Protein 1CUK (pdb70)

Structure (mmCIF, N/CA/C/O backbone):
data_1CUK
#
_entry.id   1CUK
#
_cell.length_a   83.700
_cell.length_b   83.700
_cell.length_c   33.100
_cell.angle_alpha   90.00
_cell.angle_beta   90.00
_cell.angle_gamma   90.00
#
_symmetry.space_group_name_H-M   'P 4'
#
loop_
_entity.id
_entity.type
_entity.pdbx_description
1 polymer 'RUVA PROTEIN'
2 water water
#
loop_
_atom_site.group_PDB
_atom_site.id
_atom_site.type_symbol
_atom_site.label_atom_id
_atom_site.label_alt_id
_atom_site.label_comp_id
_atom_site.label_asym_id
_atom_site.label_entity_id
_atom_site.label_seq_id
_atom_site.pdbx_PDB_ins_code
_atom_site.Cartn_x
_atom_site.Cartn_y
_atom_site.Cartn_z
_atom_site.occupancy
_atom_site.B_iso_or_equiv
_atom_site.auth_seq_id
_atom_site.auth_comp_id
_atom_site.auth_asym_id
_atom_site.auth_atom_id
_atom_site.pdbx_PDB_model_num
ATOM 1 N N . MET A 1 1 ? -7.750 -4.498 -20.265 1.00 21.82 1 MET A N 1
ATOM 2 C CA . MET A 1 1 ? -7.178 -5.177 -19.122 1.00 18.39 1 MET A CA 1
ATOM 3 C C . MET A 1 1 ? -7.857 -4.686 -17.798 1.00 20.00 1 MET A C 1
ATOM 4 O O . MET A 1 1 ? -8.202 -5.472 -16.932 1.00 18.10 1 MET A O 1
ATOM 9 N N . ILE A 1 2 ? -8.035 -3.349 -17.682 1.00 15.54 2 ILE A N 1
ATOM 10 C CA . ILE A 1 2 ? -8.678 -2.704 -16.493 1.00 15.11 2 ILE A CA 1
ATOM 11 C C . ILE A 1 2 ? -10.207 -2.673 -16.595 1.00 20.46 2 ILE A C 1
ATOM 12 O O . ILE A 1 2 ? -10.761 -1.991 -17.436 1.00 22.33 2 ILE A O 1
ATOM 17 N N . GLY A 1 3 ? -10.885 -3.410 -15.709 1.00 15.21 3 GLY A N 1
ATOM 18 C CA . GLY A 1 3 ? -12.331 -3.465 -15.682 1.00 9.94 3 GLY A CA 1
ATOM 19 C C . GLY A 1 3 ? -12.948 -2.671 -14.502 1.00 14.78 3 GLY A C 1
ATOM 20 O O . GLY A 1 3 ? -14.128 -2.374 -14.499 1.00 13.69 3 GLY A O 1
ATOM 21 N N . ARG A 1 4 ? -12.164 -2.307 -13.484 1.00 13.59 4 ARG A N 1
ATOM 22 C CA . ARG A 1 4 ? -12.743 -1.568 -12.383 1.00 11.58 4 ARG A CA 1
ATOM 23 C C . ARG A 1 4 ? -11.721 -0.766 -11.623 1.00 20.04 4 ARG A C 1
ATOM 24 O O . ARG A 1 4 ? -10.596 -1.149 -11.517 1.00 16.87 4 ARG A O 1
ATOM 32 N N . LEU A 1 5 ? -12.141 0.386 -11.097 1.00 15.72 5 LEU A N 1
ATOM 33 C CA . LEU A 1 5 ? -11.235 1.210 -10.327 1.00 17.36 5 LEU A CA 1
ATOM 34 C C . LEU A 1 5 ? -11.923 1.541 -8.989 1.00 15.20 5 LEU A C 1
ATOM 35 O O . LEU A 1 5 ? -13.108 1.802 -8.965 1.00 17.00 5 LEU A O 1
ATOM 40 N N . ARG A 1 6 ? -11.121 1.536 -7.924 1.00 17.27 6 ARG A N 1
ATOM 41 C CA . ARG A 1 6 ? -11.570 1.851 -6.566 1.00 15.90 6 ARG A CA 1
ATOM 42 C C . ARG A 1 6 ? -10.605 2.851 -6.004 1.00 16.22 6 ARG A C 1
ATOM 43 O O . ARG A 1 6 ? -9.479 2.528 -5.832 1.00 17.73 6 ARG A O 1
ATOM 51 N N . GLY A 1 7 ? -11.005 4.095 -5.788 1.00 12.77 7 GLY A N 1
ATOM 52 C CA . GLY A 1 7 ? -10.058 5.075 -5.273 1.00 12.21 7 GLY A CA 1
ATOM 53 C C . GLY A 1 7 ? -10.724 6.373 -4.872 1.00 13.78 7 GLY A C 1
ATOM 54 O O . GLY A 1 7 ? -11.937 6.476 -4.810 1.00 21.02 7 GLY A O 1
ATOM 55 N N . ILE A 1 8 ? -9.944 7.403 -4.613 1.00 14.97 8 ILE A N 1
ATOM 56 C CA . ILE A 1 8 ? -10.489 8.687 -4.195 1.00 16.34 8 ILE A CA 1
ATOM 57 C C . ILE A 1 8 ? -10.681 9.726 -5.350 1.00 18.87 8 ILE A C 1
ATOM 58 O O . ILE A 1 8 ? -9.752 9.956 -6.121 1.00 19.06 8 ILE A O 1
ATOM 63 N N . ILE A 1 9 ? -11.867 10.355 -5.426 1.00 15.65 9 ILE A N 1
ATOM 64 C CA . ILE A 1 9 ? -12.143 11.373 -6.429 1.00 18.53 9 ILE A CA 1
ATOM 65 C C . ILE A 1 9 ? -11.311 12.593 -6.079 1.00 26.15 9 ILE A C 1
ATOM 66 O O . ILE A 1 9 ? -11.513 13.189 -5.032 1.00 24.86 9 ILE A O 1
ATOM 71 N N . ILE A 1 10 ? -10.379 12.935 -6.953 1.00 17.26 10 ILE A N 1
ATOM 72 C CA . ILE A 1 10 ? -9.508 14.053 -6.778 1.00 16.65 10 ILE A CA 1
ATOM 73 C C . ILE A 1 10 ? -10.093 15.300 -7.442 1.00 26.96 10 ILE A C 1
ATOM 74 O O . ILE A 1 10 ? -9.971 16.401 -6.909 1.00 28.09 10 ILE A O 1
ATOM 79 N N . GLU A 1 11 ? -10.678 15.154 -8.634 1.00 20.66 11 GLU A N 1
ATOM 80 C CA . GLU A 1 11 ? -11.265 16.309 -9.338 1.00 21.51 11 GLU A CA 1
ATOM 81 C C . GLU A 1 11 ? -12.310 15.870 -10.258 1.00 25.55 11 GLU A C 1
ATOM 82 O O . GLU A 1 11 ? -12.254 14.789 -10.797 1.00 22.94 11 GLU A O 1
ATOM 88 N N . LYS A 1 12 ? -13.241 16.750 -10.454 1.00 29.17 12 LYS A N 1
ATOM 89 C CA . LYS A 1 12 ? -14.326 16.523 -11.389 1.00 31.94 12 LYS A CA 1
ATOM 90 C C . LYS A 1 12 ? -14.351 17.691 -12.428 1.00 41.07 12 LYS A C 1
ATOM 91 O O . LYS A 1 12 ? -14.280 18.869 -12.065 1.00 43.42 12 LYS A O 1
ATOM 97 N N . GLN A 1 13 ? -14.353 17.321 -13.713 1.00 29.46 13 GLN A N 1
ATOM 98 C CA . GLN A 1 13 ? -14.357 18.233 -14.867 1.00 27.86 13 GLN A CA 1
ATOM 99 C C . GLN A 1 13 ? -15.123 17.517 -16.004 1.00 24.95 13 GLN A C 1
ATOM 100 O O . GLN A 1 13 ? -14.539 16.975 -16.970 1.00 25.20 13 GLN A O 1
ATOM 106 N N . PRO A 1 14 ? -16.443 17.473 -15.803 1.00 24.83 14 PRO A N 1
ATOM 107 C CA . PRO A 1 14 ? -17.359 16.793 -16.683 1.00 25.70 14 PRO A CA 1
ATOM 108 C C . PRO A 1 14 ? -17.004 17.012 -18.139 1.00 36.94 14 PRO A C 1
ATOM 109 O O . PRO A 1 14 ? -16.747 18.148 -18.576 1.00 39.28 14 PRO A O 1
ATOM 113 N N . PRO A 1 15 ? -16.954 15.903 -18.888 1.00 26.79 15 PRO A N 1
ATOM 114 C CA . PRO A 1 15 ? -17.272 14.571 -18.388 1.00 25.61 15 PRO A CA 1
ATOM 115 C C . PRO A 1 15 ? -16.073 13.749 -17.834 1.00 27.49 15 PRO A C 1
ATOM 116 O O . PRO A 1 15 ? -16.143 12.522 -17.700 1.00 26.09 15 PRO A O 1
ATOM 120 N N . LEU A 1 16 ? -14.989 14.433 -17.507 1.00 24.22 16 LEU A N 1
ATOM 121 C CA . LEU A 1 16 ? -13.786 13.798 -16.997 1.00 26.03 16 LEU A CA 1
ATOM 122 C C . LEU A 1 16 ? -13.752 13.795 -15.451 1.00 23.75 16 LEU A C 1
ATOM 123 O O . LEU A 1 16 ? -14.137 14.762 -14.792 1.00 20.83 16 LEU A O 1
ATOM 128 N N . VAL A 1 17 ? -13.289 12.706 -14.900 1.00 18.41 17 VAL A N 1
ATOM 129 C CA . VAL A 1 17 ? -13.129 12.567 -13.443 1.00 20.03 17 VAL A CA 1
ATOM 130 C C . VAL A 1 17 ? -11.742 11.988 -13.212 1.00 23.41 17 VAL A C 1
ATOM 131 O O . VAL A 1 17 ? -11.327 11.091 -13.943 1.00 23.27 17 VAL A O 1
ATOM 135 N N . LEU A 1 18 ? -11.017 12.515 -12.242 1.00 16.29 18 LEU A N 1
ATOM 136 C CA . LEU A 1 18 ? -9.690 12.043 -11.923 1.00 12.81 18 LEU A CA 1
ATOM 137 C C . LEU A 1 18 ? -9.794 11.278 -10.615 1.00 19.06 18 LEU A C 1
ATOM 138 O O . LEU A 1 18 ? -10.176 11.886 -9.610 1.00 17.35 18 LEU A O 1
ATOM 143 N N . ILE A 1 19 ? -9.467 9.952 -10.662 1.00 16.65 19 ILE A N 1
ATOM 144 C CA . ILE A 1 19 ? -9.518 9.021 -9.526 1.00 16.71 19 ILE A CA 1
ATOM 145 C C . ILE A 1 19 ? -8.130 8.551 -9.110 1.00 17.05 19 ILE A C 1
ATOM 146 O O . ILE A 1 19 ? -7.401 8.019 -9.944 1.00 23.55 19 ILE A O 1
ATOM 151 N N . GLU A 1 20 ? -7.761 8.827 -7.822 1.00 18.10 20 GLU A N 1
ATOM 152 C CA . GLU A 1 20 ? -6.482 8.453 -7.277 1.00 14.60 20 GLU A CA 1
ATOM 153 C C . GLU A 1 20 ? -6.474 7.108 -6.693 1.00 17.65 20 GLU A C 1
ATOM 154 O O . GLU A 1 20 ? -7.233 6.793 -5.818 1.00 16.59 20 GLU A O 1
ATOM 160 N N . VAL A 1 21 ? -5.629 6.303 -7.247 1.00 16.21 21 VAL A N 1
ATOM 161 C CA . VAL A 1 21 ? -5.519 4.991 -6.825 1.00 14.30 21 VAL A CA 1
ATOM 162 C C . VAL A 1 21 ? -4.097 4.707 -6.457 1.00 21.70 21 VAL A C 1
ATOM 163 O O . VAL A 1 21 ? -3.254 4.512 -7.323 1.00 20.54 21 VAL A O 1
ATOM 167 N N . GLY A 1 22 ? -3.810 4.685 -5.161 1.00 17.29 22 GLY A N 1
ATOM 168 C CA . GLY A 1 22 ? -2.469 4.390 -4.704 1.00 16.13 22 GLY A CA 1
ATOM 169 C C . GLY A 1 22 ? -1.411 5.319 -5.315 1.00 23.20 22 GLY A C 1
ATOM 170 O O . GLY A 1 22 ? -0.332 4.865 -5.679 1.00 27.63 22 GLY A O 1
ATOM 171 N N . GLY A 1 23 ? -1.742 6.600 -5.442 1.00 16.87 23 GLY A N 1
ATOM 172 C CA . GLY A 1 23 ? -0.812 7.580 -5.984 1.00 14.92 23 GLY A CA 1
ATOM 173 C C . GLY A 1 23 ? -0.936 7.780 -7.504 1.00 17.07 23 GLY A C 1
ATOM 174 O O . GLY A 1 23 ? -0.388 8.719 -8.029 1.00 19.84 23 GLY A O 1
ATOM 175 N N . VAL A 1 24 ? -1.622 6.886 -8.179 1.00 17.04 24 VAL A N 1
ATOM 176 C CA . VAL A 1 24 ? -1.802 7.014 -9.613 1.00 15.79 24 VAL A CA 1
ATOM 177 C C . VAL A 1 24 ? -3.169 7.642 -9.893 1.00 12.13 24 VAL A C 1
ATOM 178 O O . VAL A 1 24 ? -4.193 7.107 -9.516 1.00 14.03 24 VAL A O 1
ATOM 182 N N . GLY A 1 25 ? -3.156 8.817 -10.526 1.00 13.09 25 GLY A N 1
ATOM 183 C CA . GLY A 1 25 ? -4.373 9.518 -10.842 1.00 12.44 25 GLY A CA 1
ATOM 184 C C . GLY A 1 25 ? -4.856 9.114 -12.245 1.00 15.88 25 GLY A C 1
ATOM 185 O O . GLY A 1 25 ? -4.265 9.468 -13.239 1.00 15.88 25 GLY A O 1
ATOM 186 N N . TYR A 1 26 ? -5.919 8.353 -12.301 1.00 12.81 26 TYR A N 1
ATOM 187 C CA . TYR A 1 26 ? -6.510 7.871 -13.548 1.00 14.03 26 TYR A CA 1
ATOM 188 C C . TYR A 1 26 ? -7.607 8.784 -14.056 1.00 23.04 26 TYR A C 1
ATOM 189 O O . TYR A 1 26 ? -8.516 9.139 -13.324 1.00 18.15 26 TYR A O 1
ATOM 198 N N . GLU A 1 27 ? -7.540 9.171 -15.341 1.00 17.79 27 GLU A N 1
ATOM 199 C CA . GLU A 1 27 ? -8.580 9.997 -15.927 1.00 16.53 27 GLU A CA 1
ATOM 200 C C . GLU A 1 27 ? -9.612 9.074 -16.458 1.00 20.07 27 GLU A C 1
ATOM 201 O O . GLU A 1 27 ? -9.286 8.114 -17.159 1.00 20.11 27 GLU A O 1
ATOM 207 N N . VAL A 1 28 ? -10.850 9.336 -16.125 1.00 18.46 28 VAL A N 1
ATOM 208 C CA . VAL A 1 28 ? -11.961 8.499 -16.551 1.00 16.94 28 VAL A CA 1
ATOM 209 C C . VAL A 1 28 ? -12.994 9.341 -17.244 1.00 20.58 28 VAL A C 1
ATOM 210 O O . VAL A 1 28 ? -13.383 10.378 -16.717 1.00 19.73 28 VAL A O 1
ATOM 214 N N . HIS A 1 29 ? -13.447 8.888 -18.423 1.00 17.16 29 HIS A N 1
ATOM 215 C CA . HIS A 1 29 ? -14.479 9.642 -19.197 1.00 16.66 29 HIS A CA 1
ATOM 216 C C . HIS A 1 29 ? -15.835 9.042 -18.939 1.00 18.40 29 HIS A C 1
ATOM 217 O O . HIS A 1 29 ? -16.033 7.865 -19.237 1.00 18.87 29 HIS A O 1
ATOM 224 N N . MET A 1 30 ? -16.756 9.823 -18.345 1.00 16.66 30 MET A N 1
ATOM 225 C CA . MET A 1 30 ? -18.075 9.272 -18.032 1.00 20.50 30 MET A CA 1
ATOM 226 C C . MET A 1 30 ? -19.222 10.018 -18.606 1.00 19.53 30 MET A C 1
ATOM 227 O O . MET A 1 30 ? -19.239 11.239 -18.592 1.00 23.97 30 MET A O 1
ATOM 232 N N . PRO A 1 31 ? -20.203 9.260 -19.064 1.00 20.75 31 PRO A N 1
ATOM 233 C CA . PRO A 1 31 ? -21.404 9.876 -19.582 1.00 22.82 31 PRO A CA 1
ATOM 234 C C . PRO A 1 31 ? -22.020 10.690 -18.430 1.00 30.62 31 PRO A C 1
ATOM 235 O O . PRO A 1 31 ? -22.015 10.277 -17.265 1.00 22.89 31 PRO A O 1
ATOM 239 N N . MET A 1 32 ? -22.523 11.852 -18.770 1.00 29.05 32 MET A N 1
ATOM 240 C CA . MET A 1 32 ? -23.119 12.750 -17.813 1.00 30.45 32 MET A CA 1
ATOM 241 C C . MET A 1 32 ? -24.109 12.090 -16.870 1.00 27.15 32 MET A C 1
ATOM 242 O O . MET A 1 32 ? -24.135 12.410 -15.701 1.00 26.15 32 MET A O 1
ATOM 247 N N . THR A 1 33 ? -24.913 11.185 -17.379 1.00 21.70 33 THR A N 1
ATOM 248 C CA . THR A 1 33 ? -25.871 10.535 -16.540 1.00 23.86 33 THR A CA 1
ATOM 249 C C . THR A 1 33 ? -25.223 9.712 -15.451 1.00 34.64 33 THR A C 1
ATOM 250 O O . THR A 1 33 ? -25.817 9.521 -14.400 1.00 32.13 33 THR A O 1
ATOM 254 N N . CYS A 1 34 ? -23.982 9.243 -15.696 1.00 32.46 34 CYS A N 1
ATOM 255 C CA . CYS A 1 34 ? -23.258 8.472 -14.671 1.00 27.58 34 CYS A CA 1
ATOM 256 C C . CYS A 1 34 ? -22.605 9.444 -13.749 1.00 29.92 34 CYS A C 1
ATOM 257 O O . CYS A 1 34 ? -22.552 9.269 -12.546 1.00 27.30 34 CYS A O 1
ATOM 260 N N . PHE A 1 35 ? -22.122 10.475 -14.373 1.00 26.92 35 PHE A N 1
ATOM 261 C CA . PHE A 1 35 ? -21.440 11.550 -13.739 1.00 26.30 35 PHE A CA 1
ATOM 262 C C . PHE A 1 35 ? -22.211 12.146 -12.585 1.00 33.18 35 PHE A C 1
ATOM 263 O O . PHE A 1 35 ? -21.640 12.448 -11.510 1.00 31.27 35 PHE A O 1
ATOM 271 N N . TYR A 1 36 ? -23.502 12.325 -12.800 1.00 28.36 36 TYR A N 1
ATOM 272 C CA . TYR A 1 36 ? -24.339 12.900 -11.779 1.00 28.92 36 TYR A CA 1
ATOM 273 C C . TYR A 1 36 ? -24.312 12.094 -10.473 1.00 40.22 36 TYR A C 1
ATOM 274 O O . TYR A 1 36 ? -24.424 12.657 -9.386 1.00 45.86 36 TYR A O 1
ATOM 283 N N . GLU A 1 37 ? -24.183 10.765 -10.595 1.00 33.45 37 GLU A N 1
ATOM 284 C CA . GLU A 1 37 ? -24.168 9.823 -9.457 1.00 30.97 37 GLU A CA 1
ATOM 285 C C . GLU A 1 37 ? -22.839 9.708 -8.697 1.00 35.20 37 GLU A C 1
ATOM 286 O O . GLU A 1 37 ? -22.772 9.002 -7.700 1.00 37.45 37 GLU A O 1
ATOM 292 N N . LEU A 1 38 ? -21.799 10.372 -9.171 1.00 24.11 38 LEU A N 1
ATOM 293 C CA . LEU A 1 38 ? -20.514 10.317 -8.526 1.00 20.72 38 LEU A CA 1
ATOM 294 C C . LEU A 1 38 ? -20.567 11.014 -7.168 1.00 34.49 38 LEU A C 1
ATOM 295 O O . LEU A 1 38 ? -21.276 12.004 -6.995 1.00 36.04 38 LEU A O 1
ATOM 300 N N . PRO A 1 39 ? -19.778 10.509 -6.224 1.00 30.52 39 PRO A N 1
ATOM 301 C CA . PRO A 1 39 ? -19.695 11.092 -4.913 1.00 33.01 39 PRO A CA 1
ATOM 302 C C . PRO A 1 39 ? -18.863 12.355 -4.992 1.00 34.91 39 PRO A C 1
ATOM 303 O O . PRO A 1 39 ? -18.368 12.714 -6.048 1.00 34.07 39 PRO A O 1
ATOM 307 N N . GLU A 1 40 ? -18.688 13.026 -3.865 1.00 29.89 40 GLU A N 1
ATOM 308 C CA . GLU A 1 40 ? -17.920 14.240 -3.860 1.00 28.10 40 GLU A CA 1
ATOM 309 C C . GLU A 1 40 ? -16.426 14.051 -3.896 1.00 28.67 40 GLU A C 1
ATOM 310 O O . GLU A 1 40 ? -15.870 13.011 -3.502 1.00 28.88 40 GLU A O 1
ATOM 316 N N . ALA A 1 41 ? -15.751 15.067 -4.376 1.00 22.62 41 ALA A N 1
ATOM 317 C CA . ALA A 1 41 ? -14.347 14.964 -4.391 1.00 25.42 41 ALA A CA 1
ATOM 318 C C . ALA A 1 41 ? -13.899 14.695 -2.940 1.00 31.58 41 ALA A C 1
ATOM 319 O O . ALA A 1 41 ? -14.455 15.230 -2.002 1.00 35.51 41 ALA A O 1
ATOM 321 N N . GLY A 1 42 ? -12.908 13.868 -2.746 1.00 24.81 42 GLY A N 1
ATOM 322 C CA . GLY A 1 42 ? -12.430 13.557 -1.416 1.00 21.84 42 GLY A CA 1
ATOM 323 C C . GLY A 1 42 ? -12.963 12.224 -0.924 1.00 22.59 42 GLY A C 1
ATOM 324 O O . GLY A 1 42 ? -12.442 11.587 0.018 1.00 25.48 42 GLY A O 1
ATOM 325 N N . GLN A 1 43 ? -13.974 11.772 -1.563 1.00 17.27 43 GLN A N 1
ATOM 326 C CA . GLN A 1 43 ? -14.509 10.531 -1.151 1.00 20.96 43 GLN A CA 1
ATOM 327 C C . GLN A 1 43 ? -14.176 9.407 -2.098 1.00 27.70 43 GLN A C 1
ATOM 328 O O . GLN A 1 43 ? -13.806 9.622 -3.252 1.00 25.54 43 GLN A O 1
ATOM 334 N N . GLU A 1 44 ? -14.366 8.204 -1.587 1.00 20.71 44 GLU A N 1
ATOM 335 C CA . GLU A 1 44 ? -14.126 6.992 -2.320 1.00 20.59 44 GLU A CA 1
ATOM 336 C C . GLU A 1 44 ? -15.207 6.699 -3.307 1.00 24.19 44 GLU A C 1
ATOM 337 O O . GLU A 1 44 ? -16.403 6.822 -2.997 1.00 21.39 44 GLU A O 1
ATOM 343 N N . ALA A 1 45 ? -14.763 6.265 -4.517 1.00 23.04 45 ALA A N 1
ATOM 344 C CA . ALA A 1 45 ? -15.654 5.889 -5.576 1.00 21.35 45 ALA A CA 1
ATOM 345 C C . ALA A 1 45 ? -15.239 4.559 -6.222 1.00 20.03 45 ALA A C 1
ATOM 346 O O . ALA A 1 45 ? -14.081 4.163 -6.228 1.00 19.02 45 ALA A O 1
ATOM 348 N N . ILE A 1 46 ? -16.230 3.876 -6.747 1.00 18.10 46 ILE A N 1
ATOM 349 C CA . ILE A 1 46 ? -16.020 2.624 -7.454 1.00 19.43 46 ILE A CA 1
ATOM 350 C C . ILE A 1 46 ? -16.586 2.807 -8.864 1.00 23.05 46 ILE A C 1
ATOM 351 O O . ILE A 1 46 ? -17.769 3.139 -9.016 1.00 21.01 46 ILE A O 1
ATOM 356 N N . VAL A 1 47 ? -15.740 2.613 -9.884 1.00 19.43 47 VAL A N 1
ATOM 357 C CA . VAL A 1 47 ? -16.220 2.760 -11.267 1.00 20.90 47 VAL A CA 1
ATOM 358 C C . VAL A 1 47 ? -15.806 1.580 -12.142 1.00 18.65 47 VAL A C 1
ATOM 359 O O . VAL A 1 47 ? -14.693 1.051 -12.023 1.00 14.65 47 VAL A O 1
ATOM 363 N N . PHE A 1 48 ? -16.751 1.170 -12.986 1.00 19.98 48 PHE A N 1
ATOM 364 C CA . PHE A 1 48 ? -16.581 0.058 -13.957 1.00 18.81 48 PHE A CA 1
ATOM 365 C C . PHE A 1 48 ? -16.023 0.700 -15.210 1.00 17.74 48 PHE A C 1
ATOM 366 O O . PHE A 1 48 ? -16.559 1.725 -15.680 1.00 20.98 48 PHE A O 1
ATOM 374 N N . THR A 1 49 ? -14.936 0.137 -15.724 1.00 17.59 49 THR A N 1
ATOM 375 C CA . THR A 1 49 ? -14.304 0.735 -16.857 1.00 18.16 49 THR A CA 1
ATOM 376 C C . THR A 1 49 ? -14.233 -0.094 -18.101 1.00 20.65 49 THR A C 1
ATOM 377 O O . THR A 1 49 ? -14.264 -1.312 -18.070 1.00 21.09 49 THR A O 1
ATOM 381 N N . HIS A 1 50 ? -14.103 0.656 -19.186 1.00 21.11 50 HIS A N 1
ATOM 382 C CA . HIS A 1 50 ? -13.956 0.137 -20.512 1.00 20.81 50 HIS A CA 1
ATOM 383 C C . HIS A 1 50 ? -12.719 0.820 -21.133 1.00 22.63 50 HIS A C 1
ATOM 384 O O . HIS A 1 50 ? -12.617 2.024 -21.252 1.00 19.92 50 HIS A O 1
ATOM 391 N N . PHE A 1 51 ? -11.762 0.025 -21.494 1.00 21.11 51 PHE A N 1
ATOM 392 C CA . PHE A 1 51 ? -10.555 0.536 -22.054 1.00 23.31 51 PHE A CA 1
ATOM 393 C C . PHE A 1 51 ? -10.588 0.706 -23.574 1.00 25.10 51 PHE A C 1
ATOM 394 O O . PHE A 1 51 ? -10.915 -0.209 -24.328 1.00 26.74 51 PHE A O 1
ATOM 402 N N . VAL A 1 52 ? -10.218 1.859 -24.001 1.00 19.11 52 VAL A N 1
ATOM 403 C CA . VAL A 1 52 ? -10.183 2.133 -25.405 1.00 19.65 52 VAL A CA 1
ATOM 404 C C . VAL A 1 52 ? -8.810 2.544 -25.905 1.00 28.86 52 VAL A C 1
ATOM 405 O O . VAL A 1 52 ? -8.198 3.507 -25.481 1.00 27.84 52 VAL A O 1
ATOM 409 N N . VAL A 1 53 ? -8.358 1.639 -26.777 1.00 30.41 53 VAL A N 1
ATOM 410 C CA . VAL A 1 53 ? -7.045 1.926 -27.367 1.00 34.32 53 VAL A CA 1
ATOM 411 C C . VAL A 1 53 ? -7.213 2.700 -28.642 1.00 35.56 53 VAL A C 1
ATOM 412 O O . VAL A 1 53 ? -8.064 2.393 -29.485 1.00 40.33 53 VAL A O 1
ATOM 416 N N . ARG A 1 54 ? -6.383 3.664 -28.774 1.00 28.55 54 ARG A N 1
ATOM 417 C CA . ARG A 1 54 ? -6.499 4.549 -29.872 1.00 29.08 54 ARG A CA 1
ATOM 418 C C . ARG A 1 54 ? -5.106 4.930 -30.376 1.00 40.58 54 ARG A C 1
ATOM 419 O O . ARG A 1 54 ? -4.110 4.787 -29.661 1.00 38.64 54 ARG A O 1
ATOM 427 N N . GLU A 1 55 ? -5.047 5.379 -31.492 1.00 40.61 55 GLU A N 1
ATOM 428 C CA . GLU A 1 55 ? -3.904 5.757 -32.333 1.00 40.30 55 GLU A CA 1
ATOM 429 C C . GLU A 1 55 ? -2.850 6.499 -31.514 1.00 38.96 55 GLU A C 1
ATOM 430 O O . GLU A 1 55 ? -1.671 6.137 -31.493 1.00 38.20 55 GLU A O 1
ATOM 436 N N . ASP A 1 56 ? -3.287 7.532 -30.854 1.00 40.17 56 ASP A N 1
ATOM 437 C CA . ASP A 1 56 ? -2.377 8.378 -30.098 1.00 43.86 56 ASP A CA 1
ATOM 438 C C . ASP A 1 56 ? -2.773 8.424 -28.630 1.00 42.42 56 ASP A C 1
ATOM 439 O O . ASP A 1 56 ? -2.306 9.296 -27.881 1.00 43.14 56 ASP A O 1
ATOM 444 N N . ALA A 1 57 ? -3.616 7.498 -28.216 1.00 34.19 57 ALA A N 1
ATOM 445 C CA . ALA A 1 57 ? -4.096 7.526 -26.853 1.00 33.14 57 ALA A CA 1
ATOM 446 C C . ALA A 1 57 ? -4.667 6.226 -26.340 1.00 29.98 57 ALA A C 1
ATOM 447 O O . ALA A 1 57 ? -5.114 5.366 -27.065 1.00 27.47 57 ALA A O 1
ATOM 449 N N . GLN A 1 58 ? -4.658 6.161 -25.010 1.00 20.50 58 GLN A N 1
ATOM 450 C CA . GLN A 1 58 ? -5.236 5.052 -24.320 1.00 21.53 58 GLN A CA 1
ATOM 451 C C . GLN A 1 58 ? -6.262 5.667 -23.378 1.00 24.61 58 GLN A C 1
ATOM 452 O O . GLN A 1 58 ? -5.935 6.556 -22.626 1.00 27.50 58 GLN A O 1
ATOM 458 N N . LEU A 1 59 ? -7.514 5.254 -23.489 1.00 23.37 59 LEU A N 1
ATOM 459 C CA . LEU A 1 59 ? -8.538 5.898 -22.682 1.00 21.33 59 LEU A CA 1
ATOM 460 C C . LEU A 1 59 ? -9.352 4.950 -21.889 1.00 22.30 59 LEU A C 1
ATOM 461 O O . LEU A 1 59 ? -9.496 3.804 -22.267 1.00 21.58 59 LEU A O 1
ATOM 466 N N . LEU A 1 60 ? -9.935 5.490 -20.816 1.00 19.53 60 LEU A N 1
ATOM 467 C CA . LEU A 1 60 ? -10.830 4.712 -19.983 1.00 19.22 60 LEU A CA 1
ATOM 468 C C . LEU A 1 60 ? -12.177 5.405 -19.928 1.00 15.46 60 LEU A C 1
ATOM 469 O O . LEU A 1 60 ? -12.277 6.579 -19.602 1.00 15.28 60 LEU A O 1
ATOM 474 N N . TYR A 1 61 ? -13.215 4.671 -20.234 1.00 13.74 61 TYR A N 1
ATOM 475 C CA . TYR A 1 61 ? -14.599 5.121 -20.167 1.00 14.81 61 TYR A CA 1
ATOM 476 C C . TYR A 1 61 ? -15.152 4.461 -18.898 1.00 16.97 61 TYR A C 1
ATOM 477 O O . TYR A 1 61 ? -14.946 3.317 -18.740 1.00 19.72 61 TYR A O 1
ATOM 486 N N . GLY A 1 62 ? -15.825 5.201 -17.988 1.00 17.06 62 GLY A N 1
ATOM 487 C CA . GLY A 1 62 ? -16.334 4.603 -16.734 1.00 12.99 62 GLY A CA 1
ATOM 488 C C . GLY A 1 62 ? -17.854 4.742 -16.561 1.00 18.16 62 GLY A C 1
ATOM 489 O O . GLY A 1 62 ? -18.533 5.628 -17.115 1.00 16.54 62 GLY A O 1
ATOM 490 N N . PHE A 1 63 ? -18.381 3.823 -15.800 1.00 18.18 63 PHE A N 1
ATOM 491 C CA . PHE A 1 63 ? -19.782 3.716 -15.508 1.00 18.61 63 PHE A CA 1
ATOM 492 C C . PHE A 1 63 ? -19.998 3.359 -14.058 1.00 23.95 63 PHE A C 1
ATOM 493 O O . PHE A 1 63 ? -19.113 2.844 -13.387 1.00 20.46 63 PHE A O 1
ATOM 501 N N . ASN A 1 64 ? -21.186 3.628 -13.580 1.00 24.56 64 ASN A N 1
ATOM 502 C CA . ASN A 1 64 ? -21.531 3.316 -12.198 1.00 24.96 64 ASN A CA 1
ATOM 503 C C . ASN A 1 64 ? -21.890 1.853 -11.978 1.00 29.42 64 ASN A C 1
ATOM 504 O O . ASN A 1 64 ? -21.752 1.342 -10.882 1.00 26.69 64 ASN A O 1
ATOM 509 N N . ASN A 1 65 ? -22.421 1.166 -13.037 1.00 27.01 65 ASN A N 1
ATOM 510 C CA . ASN A 1 65 ? -22.633 -0.279 -12.864 1.00 28.33 65 ASN A CA 1
ATOM 511 C C . ASN A 1 65 ? -22.323 -1.011 -14.171 1.00 28.76 65 ASN A C 1
ATOM 512 O O . ASN A 1 65 ? -22.133 -0.385 -15.223 1.00 28.41 65 ASN A O 1
ATOM 517 N N . LYS A 1 66 ? -22.292 -2.324 -14.055 1.00 22.60 66 LYS A N 1
ATOM 518 C CA . LYS A 1 66 ? -21.946 -3.220 -15.170 1.00 24.34 66 LYS A CA 1
ATOM 519 C C . LYS A 1 66 ? -22.984 -3.166 -16.301 1.00 30.90 66 LYS A C 1
ATOM 520 O O . LYS A 1 66 ? -22.664 -3.399 -17.472 1.00 31.61 66 LYS A O 1
ATOM 526 N N . GLN A 1 67 ? -24.217 -2.856 -15.953 1.00 27.74 67 GLN A N 1
ATOM 527 C CA . GLN A 1 67 ? -25.306 -2.809 -16.946 1.00 34.05 67 GLN A CA 1
ATOM 528 C C . GLN A 1 67 ? -25.069 -1.680 -17.960 1.00 31.02 67 GLN A C 1
ATOM 529 O O . GLN A 1 67 ? -25.169 -1.883 -19.178 1.00 28.99 67 GLN A O 1
ATOM 535 N N . GLU A 1 68 ? -24.759 -0.507 -17.439 1.00 21.76 68 GLU A N 1
ATOM 536 C CA . GLU A 1 68 ? -24.497 0.676 -18.275 1.00 23.23 68 GLU A CA 1
ATOM 537 C C . GLU A 1 68 ? -23.266 0.433 -19.152 1.00 28.64 68 GLU A C 1
ATOM 538 O O . GLU A 1 68 ? -23.221 0.848 -20.319 1.00 24.44 68 GLU A O 1
ATOM 544 N N . ARG A 1 69 ? -22.268 -0.246 -18.636 1.00 22.35 69 ARG A N 1
ATOM 545 C CA . ARG A 1 69 ? -21.061 -0.544 -19.398 1.00 26.24 69 ARG A CA 1
ATOM 546 C C . ARG A 1 69 ? -21.387 -1.459 -20.581 1.00 27.46 69 ARG A C 1
ATOM 547 O O . ARG A 1 69 ? -20.900 -1.297 -21.712 1.00 22.15 69 ARG A O 1
ATOM 555 N N . THR A 1 70 ? -22.228 -2.426 -20.297 1.00 23.51 70 THR A N 1
ATOM 556 C CA . THR A 1 70 ? -22.656 -3.372 -21.307 1.00 25.76 70 THR A CA 1
ATOM 557 C C . THR A 1 70 ? -23.353 -2.657 -22.440 1.00 28.54 70 THR A C 1
ATOM 558 O O . THR A 1 70 ? -23.097 -2.882 -23.602 1.00 28.75 70 THR A O 1
ATOM 562 N N . LEU A 1 71 ? -24.250 -1.800 -22.073 1.00 24.37 71 LEU A N 1
ATOM 563 C CA . LEU A 1 71 ? -25.004 -1.039 -23.041 1.00 26.76 71 LEU A CA 1
ATOM 564 C C . LEU A 1 71 ? -24.051 -0.244 -23.943 1.00 36.53 71 LEU A C 1
ATOM 565 O O . LEU A 1 71 ? -24.225 -0.173 -25.167 1.00 33.41 71 LEU A O 1
ATOM 570 N N . PHE A 1 72 ? -23.031 0.357 -23.293 1.00 30.14 72 PHE A N 1
ATOM 571 C CA . PHE A 1 72 ? -22.002 1.147 -23.962 1.00 24.99 72 PHE A CA 1
ATOM 572 C C . PHE A 1 72 ? -21.232 0.246 -24.935 1.00 25.02 72 PHE A C 1
ATOM 573 O O . PHE A 1 72 ? -21.076 0.560 -26.116 1.00 25.76 72 PHE A O 1
ATOM 581 N N . LYS A 1 73 ? -20.771 -0.878 -24.410 1.00 20.24 73 LYS A N 1
ATOM 582 C CA . LYS A 1 73 ? -20.045 -1.831 -25.196 1.00 22.87 73 LYS A CA 1
ATOM 583 C C . LYS A 1 73 ? -20.851 -2.235 -26.431 1.00 31.89 73 LYS A C 1
ATOM 584 O O . LYS A 1 73 ? -20.342 -2.332 -27.535 1.00 27.32 73 LYS A O 1
ATOM 590 N N . GLU A 1 74 ? -22.129 -2.450 -26.202 1.00 31.98 74 GLU A N 1
ATOM 591 C CA . GLU A 1 74 ? -23.063 -2.835 -27.220 1.00 27.96 74 GLU A CA 1
ATOM 592 C C . GLU A 1 74 ? -23.180 -1.786 -28.291 1.00 30.10 74 GLU A C 1
ATOM 593 O O . GLU A 1 74 ? -23.104 -2.078 -29.474 1.00 31.87 74 GLU A O 1
ATOM 599 N N . LEU A 1 75 ? -23.372 -0.563 -27.864 1.00 26.38 75 LEU A N 1
ATOM 600 C CA . LEU A 1 75 ? -23.494 0.564 -28.771 1.00 24.83 75 LEU A CA 1
ATOM 601 C C . LEU A 1 75 ? -22.274 0.726 -29.683 1.00 38.67 75 LEU A C 1
ATOM 602 O O . LEU A 1 75 ? -22.374 0.908 -30.902 1.00 38.33 75 LEU A O 1
ATOM 607 N N . ILE A 1 76 ? -21.094 0.676 -29.079 1.00 30.45 76 ILE A N 1
ATOM 608 C CA . ILE A 1 76 ? -19.908 0.848 -29.858 1.00 27.89 76 ILE A CA 1
ATOM 609 C C . ILE A 1 76 ? -19.601 -0.260 -30.872 1.00 37.63 76 ILE A C 1
ATOM 610 O O . ILE A 1 76 ? -18.914 -0.020 -31.804 1.00 40.06 76 ILE A O 1
ATOM 615 N N . LYS A 1 77 ? -20.162 -1.478 -30.655 1.00 43.24 77 LYS A N 1
ATOM 616 C CA . LYS A 1 77 ? -19.916 -2.599 -31.586 1.00 40.91 77 LYS A CA 1
ATOM 617 C C . LYS A 1 77 ? -20.564 -2.333 -32.949 1.00 48.34 77 LYS A C 1
ATOM 618 O O . LYS A 1 77 ? -20.181 -2.950 -33.956 1.00 55.39 77 LYS A O 1
ATOM 624 N N . THR A 1 78 ? -21.504 -1.400 -32.994 1.00 35.12 78 THR A N 1
ATOM 625 C CA . THR A 1 78 ? -22.124 -1.083 -34.247 1.00 29.21 78 THR A CA 1
ATOM 626 C C . THR A 1 78 ? -21.193 -0.272 -35.127 1.00 43.80 78 THR A C 1
ATOM 627 O O . THR A 1 78 ? -20.293 0.415 -34.641 1.00 44.02 78 THR A O 1
ATOM 631 N N . ASN A 1 79 ? -21.466 -0.348 -36.439 1.00 41.80 79 ASN A N 1
ATOM 632 C CA . ASN A 1 79 ? -20.688 0.329 -37.468 1.00 42.16 79 ASN A CA 1
ATOM 633 C C . ASN A 1 79 ? -20.744 1.820 -37.408 1.00 34.48 79 ASN A C 1
ATOM 634 O O . ASN A 1 79 ? -19.774 2.515 -37.739 1.00 31.88 79 ASN A O 1
ATOM 639 N N . GLY A 1 80 ? -21.876 2.306 -37.036 1.00 30.19 80 GLY A N 1
ATOM 640 C CA . GLY A 1 80 ? -22.044 3.751 -37.011 1.00 31.71 80 GLY A CA 1
ATOM 641 C C . GLY A 1 80 ? -21.693 4.454 -35.690 1.00 38.55 80 GLY A C 1
ATOM 642 O O . GLY A 1 80 ? -21.553 5.696 -35.678 1.00 34.25 80 GLY A O 1
ATOM 643 N N . VAL A 1 81 ? -21.590 3.692 -34.588 1.00 33.77 81 VAL A N 1
ATOM 644 C CA . VAL A 1 81 ? -21.311 4.345 -33.319 1.00 31.06 81 VAL A CA 1
ATOM 645 C C . VAL A 1 81 ? -19.934 4.042 -32.755 1.00 28.23 81 VAL A C 1
ATOM 646 O O . VAL A 1 81 ? -19.517 2.901 -32.720 1.00 29.40 81 VAL A O 1
ATOM 650 N N . GLY A 1 82 ? -19.255 5.120 -32.321 1.00 29.67 82 GLY A N 1
ATOM 651 C CA . GLY A 1 82 ? -17.938 5.064 -31.700 1.00 28.05 82 GLY A CA 1
ATOM 652 C C . GLY A 1 82 ? -18.069 5.531 -30.229 1.00 26.60 82 GLY A C 1
ATOM 653 O O . GLY A 1 82 ? -19.129 5.998 -29.800 1.00 23.64 82 GLY A O 1
ATOM 654 N N . PRO A 1 83 ? -16.995 5.410 -29.454 1.00 27.47 83 PRO A N 1
ATOM 655 C CA . PRO A 1 83 ? -16.997 5.799 -28.031 1.00 25.69 83 PRO A CA 1
ATOM 656 C C . PRO A 1 83 ? -17.445 7.218 -27.748 1.00 23.02 83 PRO A C 1
ATOM 657 O O . PRO A 1 83 ? -18.230 7.509 -26.817 1.00 20.36 83 PRO A O 1
ATOM 661 N N . LYS A 1 84 ? -16.960 8.138 -28.537 1.00 17.79 84 LYS A N 1
ATOM 662 C CA . LYS A 1 84 ? -17.368 9.495 -28.301 1.00 17.72 84 LYS A CA 1
ATOM 663 C C . LYS A 1 84 ? -18.860 9.714 -28.484 1.00 28.64 84 LYS A C 1
ATOM 664 O O . LYS A 1 84 ? -19.508 10.432 -27.728 1.00 29.12 84 LYS A O 1
ATOM 670 N N . LEU A 1 85 ? -19.442 9.104 -29.492 1.00 27.46 85 LEU A N 1
ATOM 671 C CA . LEU A 1 85 ? -20.863 9.304 -29.670 1.00 24.79 85 LEU A CA 1
ATOM 672 C C . LEU A 1 85 ? -21.627 8.518 -28.630 1.00 19.28 85 LEU A C 1
ATOM 673 O O . LEU A 1 85 ? -22.637 8.961 -28.115 1.00 25.32 85 LEU A O 1
ATOM 678 N N . ALA A 1 86 ? -21.124 7.326 -28.312 1.00 20.04 86 ALA A N 1
ATOM 679 C CA . ALA A 1 86 ? -21.797 6.536 -27.284 1.00 18.52 86 ALA A CA 1
ATOM 680 C C . ALA A 1 86 ? -21.848 7.342 -25.980 1.00 24.22 86 ALA A C 1
ATOM 681 O O . ALA A 1 86 ? -22.845 7.365 -25.270 1.00 25.43 86 ALA A O 1
ATOM 683 N N . LEU A 1 87 ? -20.767 8.053 -25.673 1.00 23.89 87 LEU A N 1
ATOM 684 C CA . LEU A 1 87 ? -20.744 8.869 -24.473 1.00 24.19 87 LEU A CA 1
ATOM 685 C C . LEU A 1 87 ? -21.764 10.004 -24.557 1.00 29.01 87 LEU A C 1
ATOM 686 O O . LEU A 1 87 ? -22.364 10.397 -23.564 1.00 24.11 87 LEU A O 1
ATOM 691 N N . ALA A 1 88 ? -21.962 10.543 -25.763 1.00 29.97 88 ALA A N 1
ATOM 692 C CA . ALA A 1 88 ? -22.932 11.622 -25.943 1.00 28.00 88 ALA A CA 1
ATOM 693 C C . ALA A 1 88 ? -24.355 11.070 -25.814 1.00 28.86 88 ALA A C 1
ATOM 694 O O . ALA A 1 88 ? -25.214 11.672 -25.146 1.00 32.28 88 ALA A O 1
ATOM 696 N N . ILE A 1 89 ? -24.608 9.889 -26.398 1.00 20.32 89 ILE A N 1
ATOM 697 C CA . ILE A 1 89 ? -25.936 9.296 -26.262 1.00 22.25 89 ILE A CA 1
ATOM 698 C C . ILE A 1 89 ? -26.349 9.097 -24.773 1.00 30.13 89 ILE A C 1
ATOM 699 O O . ILE A 1 89 ? -27.471 9.359 -24.360 1.00 30.28 89 ILE A O 1
ATOM 704 N N . LEU A 1 90 ? -25.419 8.625 -23.974 1.00 25.33 90 LEU A N 1
ATOM 7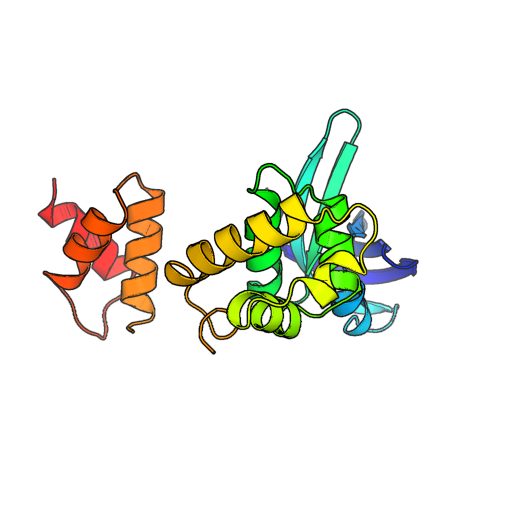05 C CA . LEU A 1 90 ? -25.653 8.378 -22.562 1.00 23.32 90 LEU A CA 1
ATOM 706 C C . LEU A 1 90 ? -25.475 9.614 -21.668 1.00 27.50 90 LEU A C 1
ATOM 707 O O . LEU A 1 90 ? -25.574 9.535 -20.445 1.00 27.94 90 LEU A O 1
ATOM 712 N N . SER A 1 91 ? -25.269 10.764 -22.282 1.00 21.93 91 SER A N 1
ATOM 713 C CA . SER A 1 91 ? -25.158 11.991 -21.550 1.00 20.19 91 SER A CA 1
ATOM 714 C C . SER A 1 91 ? -26.478 12.731 -21.727 1.00 34.95 91 SER A C 1
ATOM 715 O O . SER A 1 91 ? -26.876 13.517 -20.891 1.00 37.03 91 SER A O 1
ATOM 718 N N . GLY A 1 92 ? -27.149 12.465 -22.854 1.00 34.86 92 GLY A N 1
ATOM 719 C CA . GLY A 1 92 ? -28.441 13.090 -23.160 1.00 33.96 92 GLY A CA 1
ATOM 720 C C . GLY A 1 92 ? -29.572 12.304 -22.492 1.00 34.24 92 GLY A C 1
ATOM 721 O O . GLY A 1 92 ? -30.585 12.847 -22.044 1.00 35.23 92 GLY A O 1
ATOM 722 N N . MET A 1 93 ? -29.377 11.004 -22.423 1.00 29.72 93 MET A N 1
ATOM 723 C CA . MET A 1 93 ? -30.343 10.149 -21.792 1.00 31.44 93 MET A CA 1
ATOM 724 C C . MET A 1 93 ? -29.690 9.077 -20.978 1.00 34.67 93 MET A C 1
ATOM 725 O O . MET A 1 93 ? -28.506 8.756 -21.201 1.00 33.47 93 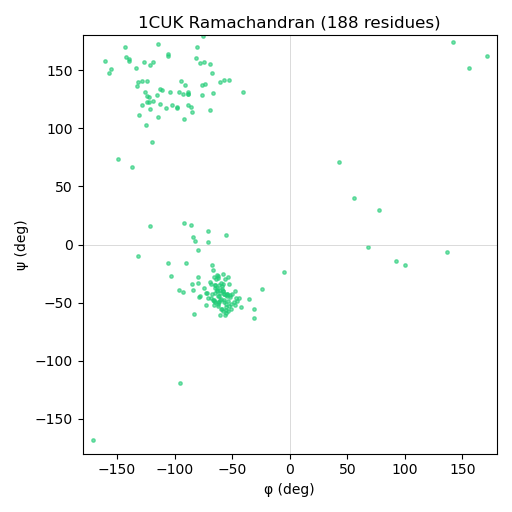MET A O 1
ATOM 730 N N . SER A 1 94 ? -30.457 8.537 -20.011 1.00 28.29 94 SER A N 1
ATOM 731 C CA . SER A 1 94 ? -29.967 7.474 -19.130 1.00 26.93 94 SER A CA 1
ATOM 732 C C . SER A 1 94 ? -30.074 6.108 -19.815 1.00 29.25 94 SER A C 1
ATOM 733 O O . SER A 1 94 ? -30.815 5.959 -20.781 1.00 31.70 94 SER A O 1
ATOM 736 N N . ALA A 1 95 ? -29.326 5.109 -19.330 1.00 27.67 95 ALA A N 1
ATOM 737 C CA . ALA A 1 95 ? -29.373 3.791 -19.949 1.00 26.75 95 ALA A CA 1
ATOM 738 C C . ALA A 1 95 ? -30.809 3.321 -20.124 1.00 35.82 95 ALA A C 1
ATOM 739 O O . ALA A 1 95 ? -31.203 2.758 -21.168 1.00 36.62 95 ALA A O 1
ATOM 741 N N . GLN A 1 96 ? -31.590 3.574 -19.064 1.00 36.30 96 GLN A N 1
ATOM 742 C CA . GLN A 1 96 ? -33.011 3.229 -19.001 1.00 37.44 96 GLN A CA 1
ATOM 743 C C . GLN A 1 96 ? -33.812 3.885 -20.135 1.00 37.93 96 GLN A C 1
ATOM 744 O O . GLN A 1 96 ? -34.443 3.200 -20.949 1.00 35.19 96 GLN A O 1
ATOM 750 N N . GLN A 1 97 ? -33.740 5.053 -20.190 1.00 33.52 97 GLN A N 1
ATOM 751 C CA . GLN A 1 97 ? -34.465 5.806 -21.219 1.00 33.26 97 GLN A CA 1
ATOM 752 C C . GLN A 1 97 ? -34.024 5.362 -22.609 1.00 39.55 97 GLN A C 1
ATOM 753 O O . GLN A 1 97 ? -34.845 5.252 -23.530 1.00 42.60 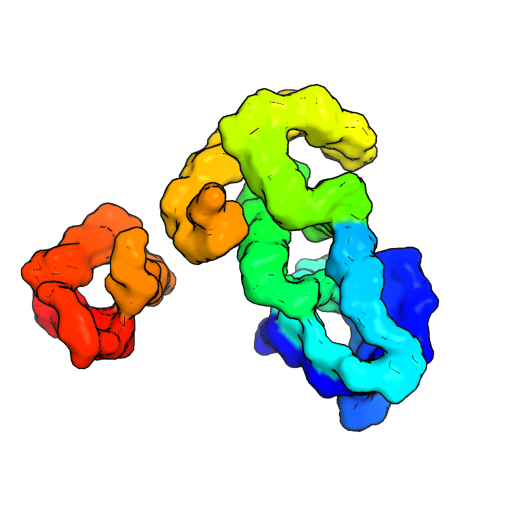97 GLN A O 1
ATOM 759 N N . PHE A 1 98 ? -32.728 5.291 -22.741 1.00 32.53 98 PHE A N 1
ATOM 760 C CA . PHE A 1 98 ? -32.225 4.852 -24.011 1.00 27.96 98 PHE A CA 1
ATOM 761 C C . PHE A 1 98 ? -32.837 3.551 -24.385 1.00 34.10 98 PHE A C 1
ATOM 762 O O . PHE A 1 98 ? -33.313 3.377 -25.486 1.00 34.43 98 PHE A O 1
ATOM 770 N N . VAL A 1 99 ? -32.818 2.625 -23.453 1.00 31.65 99 VAL A N 1
ATOM 771 C CA . VAL A 1 99 ? -33.384 1.340 -23.708 1.00 30.66 99 VAL A CA 1
ATOM 772 C C . VAL A 1 99 ? -34.864 1.461 -24.091 1.00 38.13 99 VAL A C 1
ATOM 773 O O . VAL A 1 99 ? -35.353 0.789 -24.987 1.00 37.93 99 VAL A O 1
ATOM 777 N N . ASN A 1 100 ? -35.582 2.345 -23.432 1.00 34.14 100 ASN A N 1
ATOM 778 C CA . ASN A 1 100 ? -36.996 2.529 -23.759 1.00 34.81 100 ASN A CA 1
ATOM 779 C C . ASN A 1 100 ? -37.167 3.017 -25.198 1.00 44.49 100 ASN A C 1
ATOM 780 O O . ASN A 1 100 ? -37.909 2.432 -25.975 1.00 47.63 100 ASN A O 1
ATOM 785 N N . ALA A 1 101 ? -36.453 4.107 -25.529 1.00 37.98 101 ALA A N 1
ATOM 786 C CA . ALA A 1 101 ? -36.487 4.731 -26.860 1.00 36.67 101 ALA A CA 1
ATOM 787 C C . ALA A 1 101 ? -36.355 3.720 -27.973 1.00 37.55 101 ALA A C 1
ATOM 788 O O . ALA A 1 101 ? -37.089 3.752 -28.936 1.00 38.58 101 ALA A O 1
ATOM 790 N N . VAL A 1 102 ? -35.409 2.826 -27.810 1.00 33.22 102 VAL A N 1
ATOM 791 C CA . VAL A 1 102 ? -35.149 1.769 -28.744 1.00 33.14 102 VAL A CA 1
ATOM 792 C C . VAL A 1 102 ? -36.321 0.800 -28.833 1.00 36.29 102 VAL A C 1
ATOM 793 O O . VAL A 1 102 ? -36.760 0.435 -29.907 1.00 37.85 102 VAL A O 1
ATOM 797 N N . GLU A 1 103 ? -36.795 0.358 -27.679 1.00 31.69 103 GLU A N 1
ATOM 798 C CA . GLU A 1 103 ? -37.895 -0.583 -27.636 1.00 31.81 103 GLU A CA 1
ATOM 799 C C . GLU A 1 103 ? -39.146 0.018 -28.263 1.00 33.06 103 GLU A C 1
ATOM 800 O O . GLU A 1 103 ? -39.861 -0.621 -29.050 1.00 35.84 103 GLU A O 1
ATOM 806 N N . ARG A 1 104 ? -39.408 1.272 -27.899 1.00 31.84 104 ARG A N 1
ATOM 807 C CA . ARG A 1 104 ? -40.568 2.024 -28.391 1.00 32.65 104 ARG A CA 1
ATOM 808 C C . ARG A 1 104 ? -40.271 2.619 -29.747 1.00 47.69 104 ARG A C 1
ATOM 809 O O . ARG A 1 104 ? -41.093 3.353 -30.319 1.00 50.22 104 ARG A O 1
ATOM 817 N N . GLU A 1 105 ? -39.086 2.306 -30.257 1.00 43.86 105 GLU A N 1
ATOM 818 C CA . GLU A 1 105 ? -38.623 2.792 -31.513 1.00 41.68 105 GLU A CA 1
ATOM 819 C C . GLU A 1 105 ? -38.921 4.260 -31.709 1.00 47.90 105 GLU A C 1
ATOM 820 O O . GLU A 1 105 ? -39.678 4.627 -32.584 1.00 49.44 105 GLU A O 1
ATOM 826 N N . GLU A 1 106 ? -38.286 5.207 -31.037 1.00 45.56 106 GLU A N 1
ATOM 827 C CA . GLU A 1 106 ? -38.504 6.657 -31.184 1.00 48.07 106 GLU A CA 1
ATOM 828 C C . GLU A 1 106 ? -37.217 7.340 -31.617 1.00 63.57 106 GLU A C 1
ATOM 829 O O . GLU A 1 106 ? -36.526 7.961 -30.800 1.00 65.77 106 GLU A O 1
ATOM 835 N N . VAL A 1 107 ? -37.162 7.326 -32.884 1.00 67.64 107 VAL A N 1
ATOM 836 C CA . VAL A 1 107 ? -36.028 8.041 -33.505 1.00 67.82 107 VAL A CA 1
ATOM 837 C C . VAL A 1 107 ? -36.041 9.503 -33.163 1.00 68.25 107 VAL A C 1
ATOM 838 O O . VAL A 1 107 ? -35.003 10.117 -32.876 1.00 62.23 107 VAL A O 1
ATOM 842 N N . GLY A 1 108 ? -37.218 10.068 -33.202 1.00 69.52 108 GLY A N 1
ATOM 843 C CA . GLY A 1 108 ? -37.338 11.456 -32.918 1.00 73.21 108 GLY A CA 1
ATOM 844 C C . GLY A 1 108 ? -36.277 11.880 -31.921 1.00 85.92 108 GLY A C 1
ATOM 845 O O . GLY A 1 108 ? -35.392 12.694 -32.215 1.00 91.07 108 GLY A O 1
ATOM 846 N N . ALA A 1 109 ? -36.382 11.308 -30.741 1.00 81.18 109 ALA A N 1
ATOM 847 C CA . ALA A 1 109 ? -35.468 11.583 -29.643 1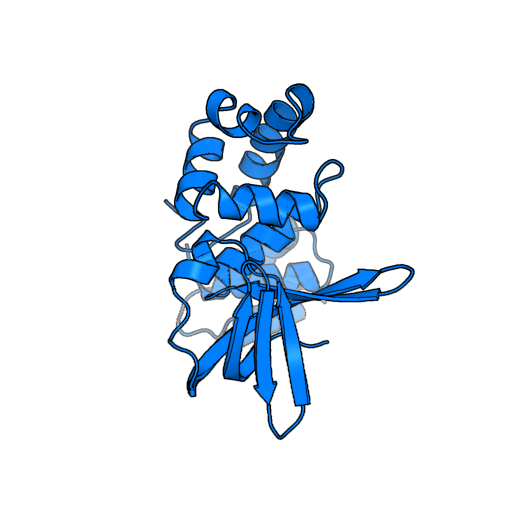.00 78.55 109 ALA A CA 1
ATOM 848 C C . ALA A 1 109 ? -33.984 11.449 -30.009 1.00 72.82 109 ALA A C 1
ATOM 849 O O . ALA A 1 109 ? -33.174 12.337 -29.746 1.00 71.16 109 ALA A O 1
ATOM 851 N N . LEU A 1 110 ? -33.632 10.325 -30.610 1.00 63.32 110 LEU A N 1
ATOM 852 C CA . LEU A 1 110 ? -32.253 10.084 -30.985 1.00 61.72 110 LEU A CA 1
ATOM 853 C C . LEU A 1 110 ? -31.647 11.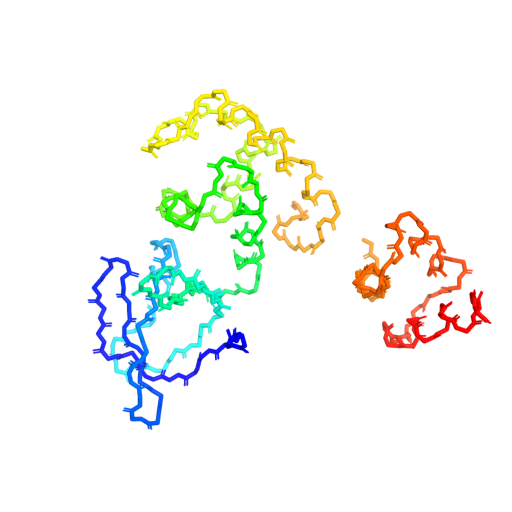154 -31.863 1.00 73.46 110 LEU A C 1
ATOM 854 O O . LEU A 1 110 ? -30.513 11.541 -31.658 1.00 72.56 110 LEU A O 1
ATOM 859 N N . VAL A 1 111 ? -32.404 11.607 -32.860 1.00 72.92 111 VAL A N 1
ATOM 860 C CA . VAL A 1 111 ? -31.913 12.622 -33.794 1.00 71.52 111 VAL A CA 1
ATOM 861 C C . VAL A 1 111 ? -31.491 13.922 -33.132 1.00 75.64 111 VAL A C 1
ATOM 862 O O . VAL A 1 111 ? -30.526 14.572 -33.581 1.00 73.97 111 VAL A O 1
ATOM 866 N N . LYS A 1 112 ? -32.234 14.293 -32.069 1.00 72.17 112 LYS A N 1
ATOM 867 C CA . LYS A 1 112 ? -31.978 15.492 -31.287 1.00 72.05 112 LYS A CA 1
ATOM 868 C C . LYS A 1 112 ? -30.525 15.516 -30.758 1.00 79.34 112 LYS A C 1
ATOM 869 O O . LYS A 1 112 ? -30.150 16.381 -29.965 1.00 77.55 112 LYS A O 1
ATOM 875 N N . LEU A 1 113 ? -29.714 14.546 -31.249 1.00 76.83 113 LEU A N 1
ATOM 876 C CA . LEU A 1 113 ? -28.318 14.373 -30.847 1.00 74.42 113 LEU A CA 1
ATOM 877 C C . LEU A 1 113 ? -27.287 14.596 -31.931 1.00 72.44 113 LEU A C 1
ATOM 878 O O . LEU A 1 113 ? -27.340 14.021 -33.021 1.00 72.37 113 LEU A O 1
ATOM 883 N N . PRO A 1 114 ? -26.335 15.421 -31.591 1.00 65.39 114 PRO A N 1
ATOM 884 C CA . PRO A 1 114 ? -25.264 15.742 -32.486 1.00 63.89 114 PRO A CA 1
ATOM 885 C C . PRO A 1 114 ? -24.623 14.459 -32.988 1.00 71.36 114 PRO A C 1
ATOM 886 O O . PRO A 1 114 ? -24.521 13.472 -32.247 1.00 76.38 114 PRO A O 1
ATOM 890 N N . GLY A 1 115 ? -24.269 14.474 -34.220 1.00 65.98 115 GLY A N 1
ATOM 891 C CA . GLY A 1 115 ? -23.615 13.420 -35.006 1.00 65.03 115 GLY A CA 1
ATOM 892 C C . GLY A 1 115 ? -24.565 12.235 -35.200 1.00 69.49 115 GLY A C 1
ATOM 893 O O . GLY A 1 115 ? -24.236 11.261 -35.894 1.00 69.19 115 GLY A O 1
ATOM 894 N N . ILE A 1 116 ? -25.770 12.546 -34.503 1.00 69.83 116 ILE A N 1
ATOM 895 C CA . ILE A 1 116 ? -26.603 11.344 -34.597 1.00 73.09 116 ILE A CA 1
ATOM 896 C C . ILE A 1 116 ? -27.396 11.368 -35.891 1.00 86.13 116 ILE A C 1
ATOM 897 O O . ILE A 1 116 ? -28.210 12.281 -36.119 1.00 85.48 116 ILE A O 1
ATOM 902 N N . GLY A 1 117 ? -27.096 10.347 -36.664 1.00 84.45 117 GLY A N 1
ATOM 903 C CA . GLY A 1 117 ? -27.681 10.123 -37.985 1.00 83.99 117 GLY A CA 1
ATOM 904 C C . GLY A 1 117 ? -29.159 9.758 -37.863 1.00 84.76 117 GLY A C 1
ATOM 905 O O . GLY A 1 117 ? -29.572 9.041 -36.941 1.00 84.76 117 GLY A O 1
ATOM 906 N N . LYS A 1 118 ? -29.829 10.049 -38.971 1.00 77.18 118 LYS A N 1
ATOM 907 C CA . LYS A 1 118 ? -31.278 9.598 -39.085 1.00 71.73 118 LYS A CA 1
ATOM 908 C C . LYS A 1 118 ? -31.320 8.135 -39.550 1.00 62.54 118 LYS A C 1
ATOM 909 O O . LYS A 1 118 ? -31.847 7.254 -38.858 1.00 58.92 118 LYS A O 1
ATOM 915 N N . LYS A 1 119 ? -30.758 7.891 -40.723 1.00 59.58 119 LYS A N 1
ATOM 916 C CA . LYS A 1 119 ? -30.654 6.523 -41.252 1.00 63.03 119 LYS A CA 1
ATOM 917 C C . LYS A 1 119 ? -29.873 5.675 -40.243 1.00 65.23 119 LYS A C 1
ATOM 918 O O . LYS A 1 119 ? -30.175 4.498 -40.014 1.00 59.21 119 LYS A O 1
ATOM 920 N N . THR A 1 120 ? -29.045 6.547 -39.504 1.00 66.68 120 THR A N 1
ATOM 921 C CA . THR A 1 120 ? -28.198 6.062 -38.416 1.00 66.24 120 THR A CA 1
ATOM 922 C C . THR A 1 120 ? -29.100 5.723 -37.219 1.00 54.86 120 THR A C 1
ATOM 923 O O . THR A 1 120 ? -29.062 4.614 -36.671 1.00 52.21 120 THR A O 1
ATOM 927 N N . ALA A 1 121 ? -29.925 6.706 -36.869 1.00 42.41 121 ALA A N 1
ATOM 928 C CA . ALA A 1 121 ? -30.872 6.566 -35.797 1.00 39.75 121 ALA A CA 1
ATOM 929 C C . ALA A 1 121 ? -31.737 5.348 -36.089 1.00 50.53 121 ALA A C 1
ATOM 930 O O . ALA A 1 121 ? -31.852 4.416 -35.281 1.00 52.58 121 ALA A O 1
ATOM 932 N N . GLU A 1 122 ? -32.315 5.348 -37.278 1.00 45.31 122 GLU A N 1
ATOM 933 C CA . GLU A 1 122 ? -33.146 4.246 -37.663 1.00 47.01 122 GLU A CA 1
ATOM 934 C C . GLU A 1 122 ? -32.421 2.945 -37.566 1.00 49.17 122 GLU A C 1
ATOM 935 O O . GLU A 1 122 ? -32.909 1.981 -36.954 1.00 50.72 122 GLU A O 1
ATOM 941 N N . ARG A 1 123 ? -31.246 2.904 -38.170 1.00 43.05 123 ARG A N 1
ATOM 942 C CA . ARG A 1 123 ? -30.461 1.673 -38.154 1.00 46.85 123 ARG A CA 1
ATOM 943 C C . ARG A 1 123 ? -30.132 1.216 -36.769 1.00 52.63 123 ARG A C 1
ATOM 944 O O . ARG A 1 123 ? -30.114 0.019 -36.461 1.00 54.23 123 ARG A O 1
ATOM 946 N N . LEU A 1 124 ? -29.858 2.194 -35.939 1.00 47.74 124 LEU A N 1
ATOM 947 C CA . LEU A 1 124 ? -29.504 1.945 -34.564 1.00 46.74 124 LEU A CA 1
ATOM 948 C C . LEU A 1 124 ? -30.550 1.137 -33.853 1.00 43.81 124 LEU A C 1
ATOM 949 O O . LEU A 1 124 ? -30.268 0.024 -33.332 1.00 38.75 124 LEU A O 1
ATOM 954 N N . ILE A 1 125 ? -31.753 1.731 -33.852 1.00 39.96 125 ILE A N 1
ATOM 955 C CA . ILE A 1 125 ? -32.953 1.183 -33.217 1.00 39.59 125 ILE A CA 1
ATOM 956 C C . ILE A 1 125 ? -33.135 -0.246 -33.586 1.00 39.87 125 ILE A C 1
ATOM 957 O O . ILE A 1 125 ? -33.276 -1.170 -32.770 1.00 43.65 125 ILE A O 1
ATOM 962 N N . VAL A 1 126 ? -33.103 -0.429 -34.859 1.00 38.03 126 VAL A N 1
ATOM 963 C CA . VAL A 1 126 ? -33.266 -1.702 -35.426 1.00 36.59 126 VAL A CA 1
ATOM 964 C C . VAL A 1 126 ? -32.248 -2.625 -34.891 1.00 40.05 126 VAL A C 1
ATOM 965 O O . VAL A 1 126 ? -32.558 -3.714 -34.447 1.00 42.37 126 VAL A O 1
ATOM 969 N N . GLU A 1 127 ? -31.013 -2.182 -34.921 1.00 41.56 127 GLU A N 1
ATOM 970 C CA . GLU A 1 127 ? -29.928 -2.992 -34.450 1.00 40.54 127 GLU A CA 1
ATOM 971 C C . GLU A 1 127 ? -29.905 -3.297 -32.987 1.00 33.53 127 GLU A C 1
ATOM 972 O O . GLU A 1 127 ? -29.679 -4.439 -32.580 1.00 33.48 127 GLU A O 1
ATOM 978 N N . MET A 1 128 ? -30.088 -2.274 -32.210 1.00 29.81 128 MET A N 1
ATOM 979 C CA . MET A 1 128 ? -30.083 -2.445 -30.794 1.00 28.97 128 MET A CA 1
ATOM 980 C C . MET A 1 128 ? -31.288 -3.253 -30.405 1.00 36.00 128 MET A C 1
ATOM 981 O O . MET A 1 128 ? -31.217 -4.180 -29.595 1.00 34.09 128 MET A O 1
ATOM 986 N N . LYS A 1 129 ? -32.402 -2.875 -31.054 1.00 36.22 129 LYS A N 1
ATOM 987 C CA . LYS A 1 129 ? -33.586 -3.588 -30.559 1.00 41.14 129 LYS A CA 1
ATOM 988 C C . LYS A 1 129 ? -33.357 -5.096 -30.617 1.00 55.07 129 LYS A C 1
ATOM 989 O O . LYS A 1 129 ? -33.923 -5.862 -29.823 1.00 57.65 129 LYS A O 1
ATOM 995 N N . ASP A 1 130 ? -32.521 -5.471 -31.558 1.00 57.16 130 ASP A N 1
ATOM 996 C CA . ASP A 1 130 ? -32.196 -6.875 -31.818 1.00 59.25 130 ASP A CA 1
ATOM 997 C C . ASP A 1 130 ? -31.205 -7.433 -30.799 1.00 61.87 130 ASP A C 1
ATOM 998 O O . ASP A 1 130 ? -31.365 -8.551 -30.293 1.00 65.53 130 ASP A O 1
ATOM 1003 N N . ARG A 1 131 ? -30.190 -6.652 -30.521 1.00 52.56 131 ARG A N 1
ATOM 1004 C CA . ARG A 1 131 ? -29.130 -7.066 -29.597 1.00 51.23 131 ARG A CA 1
ATOM 1005 C C . ARG A 1 131 ? -29.682 -7.228 -28.182 1.00 49.21 131 ARG A C 1
ATOM 1006 O O . ARG A 1 131 ? -29.391 -8.225 -27.501 1.00 49.10 131 ARG A O 1
ATOM 1008 N N . PHE A 1 132 ? -30.575 -6.449 -27.709 1.00 43.06 132 PHE A N 1
ATOM 1009 C CA . PHE A 1 132 ? -31.118 -6.609 -26.383 1.00 44.23 132 PHE A CA 1
ATOM 1010 C C . PHE A 1 132 ? -31.724 -7.968 -26.112 1.00 61.00 132 PHE A C 1
ATOM 1011 O O . PHE A 1 132 ? -31.730 -8.428 -24.980 1.00 64.50 132 PHE A O 1
ATOM 1019 N N . LYS A 1 133 ? -32.241 -8.607 -27.151 1.00 64.93 133 LYS A N 1
ATOM 1020 C CA . LYS A 1 133 ? -32.854 -9.923 -26.991 1.00 68.02 133 LYS A CA 1
ATOM 1021 C C . LYS A 1 133 ? -31.915 -10.883 -26.313 1.00 79.08 133 LYS A C 1
ATOM 1022 O O . LYS A 1 133 ? -32.238 -11.470 -25.271 1.00 78.32 133 LYS A O 1
ATOM 1024 N N . GLY A 1 134 ? -30.748 -11.041 -26.924 1.00 82.04 134 GLY A N 1
ATOM 1025 C CA . GLY A 1 134 ? -29.729 -11.927 -26.388 1.00 84.02 134 GLY A CA 1
ATOM 1026 C C . GLY A 1 134 ? -29.094 -11.353 -25.113 1.00 87.28 134 GLY A C 1
ATOM 1027 O O . GLY A 1 134 ? -28.170 -11.942 -24.515 1.00 86.48 134 GLY A O 1
ATOM 1028 N N . LEU A 1 135 ? -29.610 -10.192 -24.696 1.00 79.52 135 LEU A N 1
ATOM 1029 C CA . LEU A 1 135 ? -29.121 -9.503 -23.511 1.00 74.77 135 LEU A CA 1
ATOM 1030 C C . LEU A 1 135 ? -30.026 -9.678 -22.325 1.00 78.55 135 LEU A C 1
ATOM 1031 O O . LEU A 1 135 ? -31.202 -9.244 -22.358 1.00 75.25 135 LEU A O 1
ATOM 1036 N N . HIS A 1 136 ? -29.493 -10.250 -21.268 1.00 80.32 136 HIS A N 1
ATOM 1037 C CA . HIS A 1 136 ? -30.284 -10.453 -20.065 1.00 82.82 136 HIS A CA 1
ATOM 1038 C C . HIS A 1 136 ? -29.789 -9.592 -18.917 1.00 88.13 136 HIS A C 1
ATOM 1039 O O . HIS A 1 136 ? -28.594 -9.501 -18.634 1.00 92.42 136 HIS A O 1
ATOM 1041 N N . GLY A 1 137 ? -30.743 -8.951 -18.256 1.00 78.43 137 GLY A N 1
ATOM 1042 C CA . GLY A 1 137 ? -30.470 -8.092 -17.136 1.00 75.90 137 GLY A CA 1
ATOM 1043 C C . GLY A 1 137 ? -31.576 -7.088 -16.971 1.00 80.03 137 GLY A C 1
ATOM 1044 O O . GLY A 1 137 ? -32.226 -6.719 -17.940 1.00 80.17 137 GLY A O 1
ATOM 1045 N N . ASP A 1 138 ? -31.807 -6.623 -15.777 1.00 76.61 138 ASP A N 1
ATOM 1046 C CA . ASP A 1 138 ? -32.812 -5.638 -15.348 1.00 77.12 138 ASP A CA 1
ATOM 1047 C C . ASP A 1 138 ? -33.010 -4.574 -16.428 1.00 73.33 138 ASP A C 1
ATOM 1048 O O . ASP A 1 138 ? -34.144 -4.219 -16.777 1.00 71.16 138 ASP A O 1
ATOM 1053 N N . LEU A 1 139 ? -31.887 -4.091 -16.917 1.00 64.88 139 LEU A N 1
ATOM 1054 C CA . LEU A 1 139 ? -31.852 -3.066 -17.965 1.00 61.07 139 LEU A CA 1
ATOM 1055 C C . LEU A 1 139 ? -32.549 -3.593 -19.223 1.00 69.51 139 LEU A C 1
ATOM 1056 O O . LEU A 1 139 ? -33.550 -3.024 -19.682 1.00 72.65 139 LEU A O 1
ATOM 1061 N N . PHE A 1 140 ? -31.979 -4.679 -19.715 1.00 66.89 140 PHE A N 1
ATOM 1062 C CA . PHE A 1 140 ? -32.409 -5.354 -20.952 1.00 68.24 140 PHE A CA 1
ATOM 1063 C C . PHE A 1 140 ? -33.544 -6.340 -20.689 1.00 84.46 140 PHE A C 1
ATOM 1064 O O . PHE A 1 140 ? -34.019 -7.016 -21.617 1.00 83.53 140 PHE A O 1
ATOM 1072 N N . THR A 1 141 ? -34.209 -6.259 -19.573 1.00 91.20 141 THR A N 1
ATOM 1073 C CA . THR A 1 141 ? -35.418 -7.061 -19.254 1.00 94.22 141 THR A CA 1
ATOM 1074 C C . THR A 1 141 ? -36.537 -6.240 -18.580 1.00 100.00 141 THR A C 1
ATOM 1075 O O . THR A 1 141 ? -36.877 -6.459 -17.406 1.00 100.00 141 THR A O 1
ATOM 1077 N N . PRO A 1 142 ? -37.101 -5.297 -19.354 1.00 100.00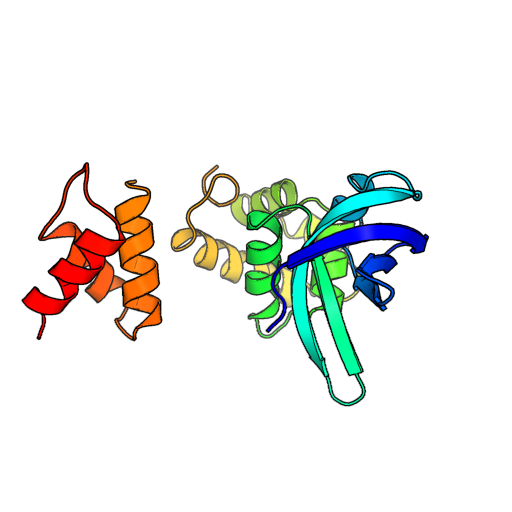 142 PRO A N 1
ATOM 1078 C CA . PRO A 1 142 ? -38.181 -4.405 -18.920 1.00 100.00 142 PRO A CA 1
ATOM 1079 C C . PRO A 1 142 ? -38.691 -4.737 -17.508 1.00 100.00 142 PRO A C 1
ATOM 1080 O O . PRO A 1 142 ? -39.553 -4.033 -16.950 1.00 100.00 142 PRO A O 1
ATOM 1082 N N . THR A 1 156 ? -34.968 -15.905 -18.104 1.00 100.00 156 THR A N 1
ATOM 1083 C CA . THR A 1 156 ? -35.335 -17.157 -17.426 1.00 99.80 156 THR A CA 1
ATOM 1084 C C . THR A 1 156 ? -34.393 -17.370 -16.245 1.00 100.00 156 THR A C 1
ATOM 1085 O O . THR A 1 156 ? -34.388 -16.545 -15.362 1.00 100.00 156 THR A O 1
ATOM 1087 N N . ASP A 1 157 ? -33.656 -18.472 -16.280 1.00 99.83 157 ASP A N 1
ATOM 1088 C CA . ASP A 1 157 ? -32.674 -18.861 -15.240 1.00 97.88 157 ASP A CA 1
ATOM 1089 C C . ASP A 1 157 ? -31.401 -18.014 -15.380 1.00 100.00 157 ASP A C 1
ATOM 1090 O O . ASP A 1 157 ? -30.815 -17.917 -16.463 1.00 100.00 157 ASP A O 1
ATOM 1092 N N . ASP A 1 158 ? -30.986 -17.411 -14.277 1.00 98.29 158 ASP A N 1
ATOM 1093 C CA . ASP A 1 158 ? -29.793 -16.541 -14.262 1.00 98.24 158 ASP A CA 1
ATOM 1094 C C . ASP A 1 158 ? -28.542 -17.341 -14.637 1.00 100.00 158 ASP A C 1
ATOM 1095 O O . ASP A 1 158 ? -27.746 -16.918 -15.492 1.00 100.00 158 ASP A O 1
ATOM 1097 N N . ALA A 1 159 ? -28.289 -18.501 -14.017 1.00 97.66 159 ALA A N 1
ATOM 1098 C CA . ALA A 1 159 ? -27.132 -19.379 -14.246 1.00 97.03 159 ALA A CA 1
ATOM 1099 C C . ALA A 1 159 ? -27.117 -20.057 -15.603 1.00 97.12 159 ALA A C 1
ATOM 1100 O O . ALA A 1 159 ? -26.053 -20.305 -16.183 1.00 95.73 159 ALA A O 1
ATOM 1102 N N . GLU A 1 160 ? -28.294 -20.377 -16.099 1.00 91.28 160 GLU A N 1
ATOM 1103 C CA . GLU A 1 160 ? -28.366 -21.007 -17.378 1.00 90.22 160 GLU A CA 1
ATOM 1104 C C . GLU A 1 160 ? -27.935 -19.985 -18.413 1.00 87.64 160 GLU A C 1
ATOM 1105 O O . GLU A 1 160 ? -27.130 -20.261 -19.302 1.00 85.27 160 GLU A O 1
ATOM 1107 N N . GLN A 1 161 ? -28.480 -18.781 -18.258 1.00 82.58 161 GLN A N 1
ATOM 1108 C CA . GLN A 1 161 ? -28.192 -17.679 -19.141 1.00 83.86 161 GLN A CA 1
ATOM 1109 C C . GLN A 1 161 ? -26.733 -17.316 -19.082 1.00 85.10 161 GLN A C 1
ATOM 1110 O O . GLN A 1 161 ? -26.173 -16.789 -20.047 1.00 83.19 161 GLN A O 1
ATOM 1112 N N . GLU A 1 162 ? -26.129 -17.615 -17.918 1.00 80.12 162 GLU A N 1
ATOM 1113 C CA . GLU A 1 162 ? -24.716 -17.364 -17.675 1.00 77.87 162 GLU A CA 1
ATOM 1114 C C . GLU A 1 162 ? -23.905 -18.467 -18.355 1.00 72.98 162 GLU A C 1
ATOM 1115 O O . GLU A 1 162 ? -22.912 -18.212 -19.051 1.00 74.05 162 GLU A O 1
ATOM 1117 N N . ALA A 1 163 ? -24.366 -19.662 -18.169 1.00 57.60 163 ALA A N 1
ATOM 1118 C CA . ALA A 1 163 ? -23.656 -20.816 -18.737 1.00 50.76 163 ALA A CA 1
ATOM 1119 C C . ALA A 1 163 ? -23.606 -20.700 -20.263 1.00 53.68 163 ALA A C 1
ATOM 1120 O O . ALA A 1 163 ? -22.624 -21.095 -20.903 1.00 58.15 163 ALA A O 1
ATOM 1122 N N . VAL A 1 164 ? -24.676 -20.152 -20.789 1.00 48.39 164 VAL A N 1
ATOM 1123 C CA . VAL A 1 164 ? -24.867 -19.957 -22.231 1.00 49.57 164 VAL A CA 1
ATOM 1124 C C . VAL A 1 164 ? -23.859 -18.943 -22.791 1.00 50.17 164 VAL A C 1
ATOM 1125 O O . VAL A 1 164 ? -23.158 -19.208 -23.782 1.00 48.17 164 VAL A O 1
ATOM 1129 N N . ALA A 1 165 ? -23.825 -17.801 -22.137 1.00 50.80 165 ALA A N 1
ATOM 1130 C CA . ALA A 1 165 ? -22.942 -16.693 -22.518 1.00 54.25 165 ALA A CA 1
ATOM 1131 C C . ALA A 1 165 ? -21.494 -17.177 -22.584 1.00 53.09 165 ALA A C 1
ATOM 1132 O O . ALA A 1 165 ? -20.750 -16.836 -23.515 1.00 54.41 165 ALA A O 1
ATOM 1134 N N . ARG A 1 166 ? -21.193 -17.979 -21.562 1.00 45.03 166 ARG A N 1
ATOM 1135 C CA . ARG A 1 166 ? -19.835 -18.527 -21.444 1.00 42.46 166 ARG A CA 1
ATOM 1136 C C . ARG A 1 166 ? -19.557 -19.479 -22.604 1.00 43.93 166 ARG A C 1
ATOM 1137 O O . ARG A 1 166 ? -18.512 -19.404 -23.265 1.00 40.94 166 ARG A O 1
ATOM 1139 N N . LEU A 1 167 ? -20.506 -20.360 -22.829 1.00 40.19 167 LEU A N 1
ATOM 1140 C CA . LEU A 1 167 ? -20.398 -21.347 -23.899 1.00 42.85 167 LEU A CA 1
ATOM 1141 C C . LEU A 1 167 ? -20.320 -20.640 -25.243 1.00 50.35 167 LEU A C 1
ATOM 1142 O O . LEU A 1 167 ? -19.714 -21.141 -26.196 1.00 52.49 167 LEU A O 1
ATOM 1147 N N . VAL A 1 168 ? -20.933 -19.480 -25.293 1.00 48.15 168 VAL A N 1
ATOM 1148 C CA . VAL A 1 168 ? -20.928 -18.670 -26.509 1.00 50.25 168 VAL A CA 1
ATOM 1149 C C . VAL A 1 168 ? -19.601 -17.925 -26.626 1.00 53.77 168 VAL A C 1
ATOM 1150 O O . VAL A 1 168 ? -18.996 -17.874 -27.705 1.00 54.86 168 VAL A O 1
ATOM 1154 N N . ALA A 1 169 ? -19.043 -17.555 -25.447 1.00 50.77 169 ALA A N 1
ATOM 1155 C CA . ALA A 1 169 ? -17.734 -16.920 -25.399 1.00 47.51 169 ALA A CA 1
ATOM 1156 C C . ALA A 1 169 ? -16.716 -17.902 -25.915 1.00 54.51 169 ALA A C 1
ATOM 1157 O O . ALA A 1 169 ? -15.699 -17.519 -26.480 1.00 54.10 169 ALA A O 1
ATOM 1159 N N . LEU A 1 170 ? -17.018 -19.193 -25.699 1.00 51.42 170 LEU A N 1
ATOM 1160 C CA . LEU A 1 170 ? -16.142 -20.293 -26.110 1.00 52.73 170 LEU A CA 1
ATOM 1161 C C . LEU A 1 170 ? -16.047 -20.486 -27.618 1.00 61.64 170 LEU A C 1
ATOM 1162 O O . LEU A 1 170 ? -15.001 -20.889 -28.140 1.00 61.30 170 LEU A O 1
ATOM 1167 N N . GLY A 1 171 ? -17.142 -20.192 -28.320 1.00 62.42 171 GLY A N 1
ATOM 1168 C CA . GLY A 1 171 ? -17.176 -20.319 -29.774 1.00 64.24 171 GLY A CA 1
ATOM 1169 C C . GLY A 1 171 ? -18.446 -20.956 -30.310 1.00 70.23 171 GLY A C 1
ATOM 1170 O O . GLY A 1 171 ? -18.683 -21.043 -31.532 1.00 71.13 171 GLY A O 1
ATOM 1171 N N . TYR A 1 172 ? -19.261 -21.413 -29.393 1.00 65.65 172 TYR A N 1
ATOM 1172 C CA . TYR A 1 172 ? -20.489 -22.040 -29.748 1.00 65.12 172 TYR A CA 1
ATOM 1173 C C . TYR A 1 172 ? -21.501 -21.061 -30.223 1.00 76.06 172 TYR A C 1
ATOM 1174 O O . TYR A 1 172 ? -21.645 -19.986 -29.640 1.00 75.77 172 TYR A O 1
ATOM 1183 N N . LYS A 1 173 ? -22.207 -21.458 -31.288 1.00 76.31 173 LYS A N 1
ATOM 1184 C CA . LYS A 1 173 ? -23.260 -20.643 -31.847 1.00 73.97 173 LYS A CA 1
ATOM 1185 C C . LYS A 1 173 ? -24.372 -20.588 -30.809 1.00 74.18 173 LYS A C 1
ATOM 1186 O O . LYS A 1 173 ? -24.808 -21.603 -30.238 1.00 63.04 173 LYS A O 1
ATOM 1188 N N . PRO A 1 174 ? -24.790 -19.379 -30.559 1.00 80.32 174 PRO A N 1
ATOM 1189 C CA . PRO A 1 174 ? -25.822 -19.078 -29.607 1.00 81.53 174 PRO A CA 1
ATOM 1190 C C . PRO A 1 174 ? -26.872 -20.157 -29.463 1.00 85.54 174 PRO A C 1
ATOM 1191 O O . PRO A 1 174 ? -27.110 -20.645 -28.362 1.00 83.00 174 PRO A O 1
ATOM 1195 N N . GLN A 1 175 ? -27.502 -20.535 -30.576 1.00 86.66 175 GLN A N 1
ATOM 1196 C CA . GLN A 1 175 ? -28.533 -21.563 -30.533 1.00 87.46 175 GLN A CA 1
ATOM 1197 C C . GLN A 1 175 ? -28.001 -22.897 -30.025 1.00 83.30 175 GLN A C 1
ATOM 1198 O O . GLN A 1 175 ? -28.682 -23.603 -29.260 1.00 78.74 175 GLN A O 1
ATOM 1200 N N . GLU A 1 176 ? -26.772 -23.238 -30.455 1.00 77.40 176 GLU A N 1
ATOM 1201 C CA . GLU A 1 176 ? -26.159 -24.482 -30.028 1.00 77.34 176 GLU A CA 1
ATOM 1202 C C . GLU A 1 176 ? -26.052 -24.499 -28.538 1.00 73.62 176 GLU A C 1
ATOM 1203 O O . GLU A 1 176 ? -26.522 -25.404 -27.866 1.00 70.61 176 GLU A O 1
ATOM 1205 N N . ALA A 1 177 ? -25.413 -23.468 -28.034 1.00 70.70 177 ALA A N 1
ATOM 1206 C CA . ALA A 1 177 ? -25.233 -23.326 -26.623 1.00 71.56 177 ALA A CA 1
ATOM 1207 C C . ALA A 1 177 ? -26.568 -23.443 -25.902 1.00 77.78 177 ALA A C 1
ATOM 1208 O O . ALA A 1 177 ? -26.702 -24.245 -24.972 1.00 72.95 177 ALA A O 1
ATOM 1210 N N . SER A 1 178 ? -27.557 -22.615 -26.368 1.00 79.94 178 SER A N 1
ATOM 1211 C CA . SER A 1 178 ? -28.926 -22.568 -25.810 1.00 79.97 178 SER A CA 1
ATOM 1212 C C . SER A 1 178 ? -29.419 -23.955 -25.584 1.00 81.56 178 SER A C 1
ATOM 1213 O O . SER A 1 178 ? -29.897 -24.312 -24.515 1.00 79.73 178 SER A O 1
ATOM 1216 N N . ARG A 1 179 ? -29.195 -24.715 -26.575 1.00 79.57 179 ARG A N 1
ATOM 1217 C CA . ARG A 1 179 ? -29.687 -26.098 -26.561 1.00 81.03 179 ARG A CA 1
ATOM 1218 C C . ARG A 1 179 ? -28.858 -26.950 -25.592 1.00 80.67 179 ARG A C 1
ATOM 1219 O O . ARG A 1 179 ? -29.407 -27.632 -24.714 1.00 78.11 179 ARG A O 1
ATOM 1221 N N . MET A 1 180 ? -27.576 -26.717 -25.646 1.00 73.70 180 MET A N 1
ATOM 1222 C CA . MET A 1 180 ? -26.609 -27.558 -24.928 1.00 69.79 180 MET A CA 1
ATOM 1223 C C . MET A 1 180 ? -26.892 -27.543 -23.412 1.00 72.21 180 MET A C 1
ATOM 1224 O O . MET A 1 180 ? -26.736 -28.558 -22.721 1.00 70.54 180 MET A O 1
ATOM 1229 N N . VAL A 1 181 ? -27.416 -26.348 -22.873 1.00 71.24 181 VAL A N 1
ATOM 1230 C CA . VAL A 1 181 ? -27.592 -26.278 -21.415 1.00 72.90 181 VAL A CA 1
ATOM 1231 C C . VAL A 1 181 ? -29.035 -26.619 -21.041 1.00 86.44 181 VAL A C 1
ATOM 1232 O O . VAL A 1 181 ? -29.291 -27.296 -20.035 1.00 86.32 181 VAL A O 1
ATOM 1236 N N . SER A 1 182 ? -29.932 -26.132 -21.875 1.00 90.14 182 SER A N 1
ATOM 1237 C CA . SER A 1 182 ? -31.378 -26.325 -21.701 1.00 93.56 182 SER A CA 1
ATOM 1238 C C . SER A 1 182 ? -31.706 -27.808 -21.535 1.00 97.56 182 SER A C 1
ATOM 1239 O O . SER A 1 182 ? -32.537 -28.190 -20.697 1.00 94.56 182 SER A O 1
ATOM 1242 N N . LYS A 1 183 ? -30.855 -29.022 -22.307 1.00 98.33 183 LYS A N 1
ATOM 1243 C CA . LYS A 1 183 ? -30.925 -30.489 -22.376 1.00 99.75 183 LYS A CA 1
ATOM 1244 C C . LYS A 1 183 ? -30.692 -31.083 -20.985 1.00 100.00 183 LYS A C 1
ATOM 1245 O O . LYS A 1 183 ? -31.399 -32.007 -20.559 1.00 100.00 183 LYS A O 1
ATOM 1247 N N . ILE A 1 184 ? -29.691 -30.522 -20.344 1.00 97.62 184 ILE A N 1
ATOM 1248 C CA . ILE A 1 184 ? -29.297 -30.863 -18.971 1.00 97.03 184 ILE A CA 1
ATOM 1249 C C . ILE A 1 184 ? -29.457 -29.592 -18.141 1.00 99.22 184 ILE A C 1
ATOM 1250 O O . ILE A 1 184 ? -28.896 -28.540 -18.465 1.00 97.43 184 ILE A O 1
ATOM 1255 N N . ALA A 1 185 ? -30.329 -29.782 -17.017 1.00 97.48 185 ALA A N 1
ATOM 1256 C CA . ALA A 1 185 ? -30.405 -28.514 -16.283 1.00 98.25 185 ALA A CA 1
ATOM 1257 C C . ALA A 1 185 ? -31.470 -28.567 -15.189 1.00 97.38 185 ALA A C 1
ATOM 1258 O O . ALA A 1 185 ? -32.342 -29.459 -15.189 1.00 92.07 185 ALA A O 1
ATOM 1260 N N . ARG A 1 186 ? -31.2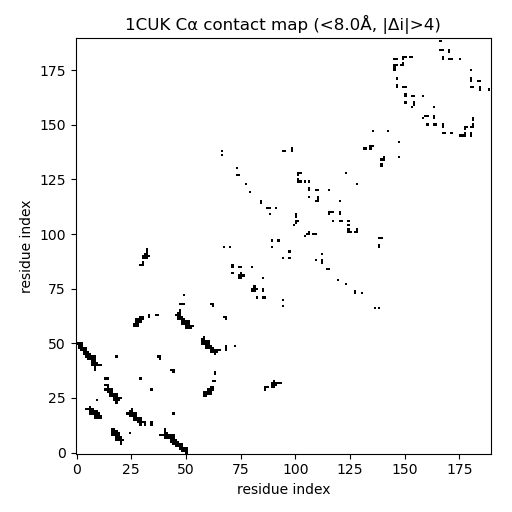46 -27.605 -14.352 1.00 96.36 186 ARG A N 1
ATOM 1261 C CA . ARG A 1 186 ? -32.114 -27.154 -13.295 1.00 97.54 186 ARG A CA 1
ATOM 1262 C C . ARG A 1 186 ? -31.278 -26.801 -12.093 1.00 100.00 186 ARG A C 1
ATOM 1263 O O . ARG A 1 186 ? -30.061 -26.952 -12.075 1.00 98.80 186 ARG A O 1
ATOM 1265 N N . PRO A 1 187 ? -31.885 -26.276 -11.093 1.00 99.77 187 PRO A N 1
ATOM 1266 C CA . PRO A 1 187 ? -31.176 -25.450 -10.150 1.00 99.01 187 PRO A CA 1
ATOM 1267 C C . PRO A 1 187 ? -30.411 -26.175 -9.123 1.00 100.00 187 PRO A C 1
ATOM 1268 O O . PRO A 1 187 ? -30.330 -27.417 -9.166 1.00 100.00 187 PRO A O 1
ATOM 1272 N N . ASP A 1 188 ? -29.679 -25.111 -8.566 1.00 99.46 188 ASP A N 1
ATOM 1273 C CA . ASP A 1 188 ? -28.784 -25.461 -7.465 1.00 99.26 188 ASP A CA 1
ATOM 1274 C C . ASP A 1 188 ? -27.524 -26.111 -8.039 1.00 100.00 188 ASP A C 1
ATOM 1275 O O . ASP A 1 188 ? -26.835 -26.886 -7.366 1.00 100.00 188 ASP A O 1
ATOM 1277 N N . ALA A 1 189 ? -27.401 -25.521 -9.298 1.00 100.00 189 ALA A N 1
ATOM 1278 C CA . ALA A 1 189 ? -26.288 -25.783 -10.212 1.00 99.60 189 ALA A CA 1
ATOM 1279 C C . ALA A 1 189 ? -25.356 -24.570 -10.209 1.00 100.00 189 ALA A C 1
ATOM 1280 O O . ALA A 1 189 ? -25.698 -23.508 -9.658 1.00 100.00 189 ALA A O 1
ATOM 1282 N N . SER A 1 190 ? -24.332 -24.747 -10.603 1.00 94.68 190 SER A N 1
ATOM 1283 C CA . SER A 1 190 ? -23.372 -23.651 -10.761 1.00 92.05 190 SER A CA 1
ATOM 1284 C C . SER A 1 190 ? -23.085 -23.460 -12.241 1.00 88.86 190 SER A C 1
ATOM 1285 O O . SER A 1 190 ? -22.534 -24.343 -12.915 1.00 87.03 190 SER A O 1
ATOM 1288 N N . SER A 1 191 ? -23.671 -22.241 -12.682 1.00 81.91 191 SER A N 1
ATOM 1289 C CA .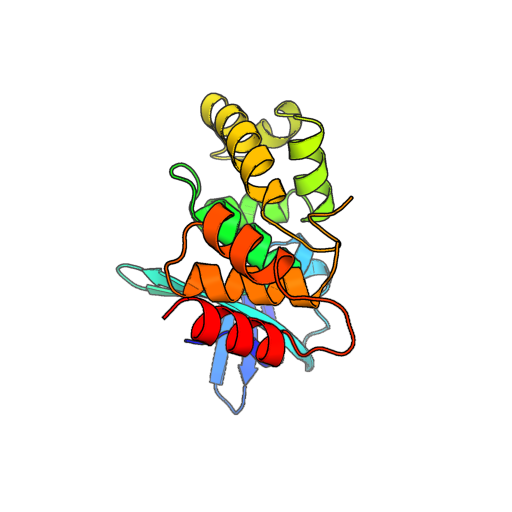 SER A 1 191 ? -23.342 -21.955 -14.084 1.00 81.72 191 SER A CA 1
ATOM 1290 C C . SER A 1 191 ? -22.047 -22.673 -14.447 1.00 84.24 191 SER A C 1
ATOM 1291 O O . SER A 1 191 ? -21.901 -23.205 -15.559 1.00 84.24 191 SER A O 1
ATOM 1294 N N . GLU A 1 192 ? -21.159 -22.668 -13.471 1.00 73.10 192 GLU A N 1
ATOM 1295 C CA . GLU A 1 192 ? -19.849 -23.312 -13.583 1.00 70.35 192 GLU A CA 1
ATOM 1296 C C . GLU A 1 192 ? -20.031 -24.816 -13.772 1.00 67.41 192 GLU A C 1
ATOM 1297 O O . GLU A 1 192 ? -19.387 -25.433 -14.631 1.00 63.61 192 GLU A O 1
ATOM 1303 N N . THR A 1 193 ? -21.036 -25.314 -13.019 1.00 64.62 193 THR A N 1
ATOM 1304 C CA . THR A 1 193 ? -21.382 -26.716 -13.104 1.00 63.85 193 THR A CA 1
ATOM 1305 C C . THR A 1 193 ? -22.050 -27.040 -14.442 1.00 57.23 193 THR A C 1
ATOM 1306 O O . THR A 1 193 ? -21.711 -28.020 -15.137 1.00 54.54 193 THR A O 1
ATOM 1310 N N . LEU A 1 194 ? -22.983 -26.175 -14.797 1.00 48.97 194 LEU A N 1
ATOM 1311 C CA . LEU A 1 194 ? -23.708 -26.287 -16.041 1.00 50.64 194 LEU A CA 1
ATOM 1312 C C . LEU A 1 194 ? -22.728 -26.334 -17.194 1.00 58.35 194 LEU A C 1
ATOM 1313 O O . LEU A 1 194 ? -22.739 -27.275 -18.000 1.00 59.07 194 LEU A O 1
ATOM 1318 N N . ILE A 1 195 ? -21.873 -25.280 -17.253 1.00 53.24 195 ILE A N 1
ATOM 1319 C CA . ILE A 1 195 ? -20.841 -25.128 -18.284 1.00 48.08 195 ILE A CA 1
ATOM 1320 C C . ILE A 1 195 ? -19.987 -26.365 -18.378 1.00 46.92 195 ILE A C 1
ATOM 1321 O O . ILE A 1 195 ? -19.682 -26.886 -19.447 1.00 49.85 195 ILE A O 1
ATOM 1326 N N . ARG A 1 196 ? -19.611 -26.823 -17.231 1.00 44.40 196 ARG A N 1
ATOM 1327 C CA . ARG A 1 196 ? -18.818 -27.983 -17.124 1.00 46.95 196 ARG A CA 1
ATOM 1328 C C . ARG A 1 196 ? -19.494 -29.145 -17.812 1.00 62.06 196 ARG A C 1
ATOM 1329 O O . ARG A 1 196 ? -18.954 -29.731 -18.757 1.00 61.67 196 ARG A O 1
ATOM 1337 N N . GLU A 1 197 ? -20.702 -29.463 -17.302 1.00 68.15 197 GLU A N 1
ATOM 1338 C CA . GLU A 1 197 ? -21.543 -30.555 -17.819 1.00 71.30 197 GLU A CA 1
ATOM 1339 C C . GLU A 1 197 ? -21.733 -30.460 -19.336 1.00 71.05 197 GLU A C 1
ATOM 1340 O O . GLU A 1 197 ? -21.440 -31.399 -20.103 1.00 73.21 197 GLU A O 1
ATOM 1342 N N . ALA A 1 198 ? -22.229 -29.308 -19.751 1.00 57.78 198 ALA A N 1
ATOM 1343 C CA . ALA A 1 198 ? -22.459 -29.040 -21.131 1.00 55.08 198 ALA A CA 1
ATOM 1344 C C . ALA A 1 198 ? -21.269 -29.471 -21.982 1.00 61.71 198 ALA A C 1
ATOM 1345 O O . ALA A 1 198 ? -21.405 -30.139 -22.999 1.00 60.11 198 ALA A O 1
ATOM 1347 N N . LEU A 1 199 ? -20.087 -29.073 -21.563 1.00 59.46 199 LEU A N 1
ATOM 1348 C CA . LEU A 1 199 ? -18.919 -29.421 -22.313 1.00 58.55 199 LEU A CA 1
ATOM 1349 C C . LEU A 1 199 ? -18.709 -30.901 -22.459 1.00 73.72 199 LEU A C 1
ATOM 1350 O O . LEU A 1 199 ? -18.611 -31.387 -23.571 1.00 77.37 199 LEU A O 1
ATOM 1355 N N . ARG A 1 200 ? -18.653 -31.614 -21.340 1.00 76.90 200 ARG A N 1
ATOM 1356 C CA . ARG A 1 200 ? -18.453 -33.067 -21.375 1.00 79.85 200 ARG A CA 1
ATOM 1357 C C . ARG A 1 200 ? -19.383 -33.752 -22.370 1.00 86.25 200 ARG A C 1
ATOM 1358 O O . ARG A 1 200 ? -18.973 -34.556 -23.208 1.00 83.71 200 ARG A O 1
ATOM 1360 N N . ALA A 1 201 ? -20.645 -33.407 -22.260 1.00 86.92 201 ALA A N 1
ATOM 1361 C CA . ALA A 1 201 ? -21.661 -33.957 -23.098 1.00 88.47 201 ALA A CA 1
ATOM 1362 C C . ALA A 1 201 ? -21.595 -33.476 -24.531 1.00 97.39 201 ALA A C 1
ATOM 1363 O O . ALA A 1 201 ? -22.525 -33.687 -25.293 1.00 100.00 201 ALA A O 1
ATOM 1365 N N . ALA A 1 202 ? -20.528 -32.822 -24.921 1.00 92.54 202 ALA A N 1
ATOM 1366 C CA . ALA A 1 202 ? -20.496 -32.367 -26.293 1.00 94.53 202 ALA A CA 1
ATOM 1367 C C . ALA A 1 202 ? -19.197 -32.709 -26.997 1.00 100.00 202 ALA A C 1
ATOM 1368 O O . ALA A 1 202 ? -19.067 -32.566 -28.227 1.00 98.34 202 ALA A O 1
ATOM 1370 N N . LEU A 1 203 ? -18.238 -33.171 -26.184 1.00 98.91 203 LEU A N 1
ATOM 1371 C CA . LEU A 1 203 ? -16.917 -33.558 -26.649 1.00 99.80 203 LEU A CA 1
ATOM 1372 C C . LEU A 1 203 ? -16.486 -34.914 -26.080 1.00 100.00 203 LEU A C 1
ATOM 1373 O O . LEU A 1 203 ? -17.233 -35.484 -25.243 1.00 97.34 203 LEU A O 1
#

Foldseek 3Di:
DDFKDKAFFADCDVQWTWGDDPNDTAIEGEQQVQVVVDDDGGDIDMWTWDWDDDDPDIHIYTGRDPVLVVLLVQQCVDPQDHNVQSSQVCNLDPLQVVLVCLCVVPLVVQVVTPVQDSVNSNVSSVRVVVVLVLPDDVSSPCDDPLLSVLLVVVVVVPDDSVRSNVLQVVPDDDPAHNVRSNVNSVVVVD

Solvent-accessible surface area: 10788 Å² total; per-residue (Å²): 206,61,34,119,15,134,8,68,1,74,97,77,130,79,56,37,0,41,0,69,46,86,59,81,40,67,103,0,43,0,0,43,35,4,15,146,129,13,45,122,59,57,93,95,4,72,0,41,2,31,64,18,103,112,179,126,36,126,36,12,7,0,0,44,63,123,54,34,34,41,0,0,64,48,0,28,128,15,164,53,7,31,33,129,35,0,23,30,0,4,28,56,28,37,10,90,91,0,7,47,3,0,74,172,102,74,46,43,39,0,61,180,22,99,70,18,21,143,78,46,0,77,55,8,9,105,91,2,77,113,34,5,91,76,38,80,22,133,19,19,68,148,161,56,92,37,23,44,45,0,32,62,31,0,57,85,110,68,71,62,90,77,42,0,54,61,33,5,80,92,90,62,68,121,118,38,48,35,123,63,18,32,166,32,3,42,70,73,58,164

InterPro domains:
  IPR000085 Holliday junction branch migration complex subunit RuvA [MF_00031] (1-203)
  IPR000085 Holliday junction branch migration complex subunit RuvA [TIGR00084] (1-200)
  IPR003583 Helix-hairpin-helix DNA-binding motif, class 1 [SM00278] (73-92)
  IPR003583 Helix-hairpin-helix DNA-binding motif, class 1 [SM00278] (108-127)
  IPR010994 RuvA domain 2-like [SSF47781] (66-137)
  IPR011114 Holliday junction DNA helicase RuvA, C-terminal [PF07499] (158-201)
  IPR011114 Holliday junction DNA helicase RuvA, C-terminal [cd14332] (158-200)
  IPR012340 Nucleic acid-binding, OB-fold [G3DSA:2.40.50.140] (1-66)
  IPR012340 Nucleic acid-binding, OB-fold [SSF50249] (1-63)
  IPR013849 DNA helicase, Holliday junction RuvA type, domain I, bacterial [PF01330] (1-62)
  IPR036267 RuvA, C-terminal domain superfamily [SSF46929] (157-201)
  IPR060101 SAM-like helix-hairpin-helix tandem [PF14520] (72-130)

GO terms:
  GO:0042802 identical protein binding (F, IPI)
  GO:0005515 protein binding (F, IPI)
  GO:0000400 four-way junction DNA binding (F, IDA)
  GO:0009432 SOS response (P, IEP)
  GO:0009379 Holliday junction helicase complex (C, IDA)
  GO:0042802 identical protein binding (F, IDA)
  GO:0048476 Holliday junction resolvase complex (C, IDA)
  GO:0009378 four-way junction helicase activity (F, IDA)
  GO:0000725 recombinational repair (P, IMP)
  GO:0009314 response to radiation (P, IMP)
  GO:0000725 recombinational repair (P, IDA)

Nearest PDB structures (foldseek):
  1cuk-assembly1_A  TM=1.005E+00  e=1.069E-34  Escherichia coli
  1bdx-assembly1_A  TM=1.003E+00  e=1.734E-32  Escherichia coli BL21(DE3)
  1hjp-assembly1_A  TM=9.914E-01  e=8.919E-32  Escherichia coli
  1d8l-assembly1_A  TM=9.774E-01  e=3.124E-24  Escherichia coli
  7pbu-assembly1_A  TM=9.442E-01  e=7.043E-21  Salmonella enterica subsp. enterica serovar Typhimurium

Sequence (190 aa):
MIGRLRGIIIEKQPPLVLIEVGGVGYEVHMPMTCFYELPEAGQEAIVFTHFVVREDAQLLYGFNNKQERTLFKELIKTNGVGPKLALAILSGMSAQQFVNAVEREEVGALVKLPGIGKKTAERLIVEMKDRFKGLHGDLFTPTDDAEQEAVARLVALGYKPQEASRMVSKIARPDASSETLIREALRAAL

CATH classification: 2.40.50.140 (+2 more: 1.10.150.20, 1.10.8.10)

Radius of gyration: 18.9 Å; Cα contacts (8 Å, |Δi|>4): 268; chains: 1; bounding box: 40×52×40 Å

Secondary structure (DSSP, 8-state):
---EEEEEEEEEETTEEEEEETTEEEEEE--HHHHTT---TTSEEEEEEEEEEETTEEEEEEESSHHHHHHHHHHHHSSS--HHHHHHHHHHS-HHHHHHHHHTT-HHHHHTSTT--HHHHHHHHHHHHHHGGG--STTT----HHHHHHHHHHHHHT--HHHHHHHHHHS--SS--HHHHHHHHHHTT-

Organism: Escherichia coli (strain K12) (NCBI:txid83333)

B-factor: mean 48.19, std 26.73, range [9.67, 100.0]